Protein AF-A0A2S0VRM2-F1 (afdb_monomer)

Foldseek 3Di:
DPPPPVVVVVVVVVVVVVLVVLLVVLLVVLVVLLCVLPVPPPPPVPVNVVCSVVSLVSSVVSVCCSLVVVLVVLCPDPVSVVVNVVSVVVNVVLVVLVVVLVVLVPDPCPDDPPPVPVVNVVSSVVSVVSSVVVVVVVVVVVVLVVQQAVVQVVLVVCCVPDPLNVVLVVLLCPVPNLPDPAAQDLVLLVLLVPDPDDDDDPDDDPSRSSSSNLVSLVVVLVVLLVVLVCVVVVSHDLVVCLVPCLSVLLSSCRRNVSVQVVVCVVPVPGSPSSVVSNVVSVVVVVVVVVVVVVVVVVVVD

Mean predicted aligned error: 11.55 Å

Solvent-accessible surface area (backbone atoms only — not comparable to full-atom values): 16602 Å² total; per-residue (Å²): 144,74,76,78,62,61,58,58,53,50,51,52,52,50,53,52,52,51,54,51,50,52,34,53,52,30,49,51,50,24,51,50,47,49,48,60,70,71,64,68,84,81,86,55,67,68,70,48,67,78,40,49,68,58,52,52,51,49,26,52,49,34,44,48,52,41,52,49,56,57,40,64,58,37,53,78,42,101,68,11,66,65,53,36,53,53,51,50,54,50,51,52,52,54,49,51,51,49,52,52,52,53,56,60,72,70,55,76,80,85,81,66,83,68,78,54,56,62,55,52,52,51,51,50,53,52,52,53,52,53,51,52,56,49,54,52,51,54,47,52,51,53,50,51,53,52,50,19,47,52,50,38,50,50,52,52,49,50,53,71,69,31,64,66,52,50,49,31,51,52,40,22,37,71,77,45,33,89,87,50,94,53,54,56,49,64,68,59,50,52,49,46,74,70,53,85,73,78,88,61,98,68,83,74,49,74,67,54,51,48,40,48,15,51,52,22,44,51,53,53,50,53,52,46,26,53,50,29,44,35,35,74,72,63,56,31,39,56,67,64,46,43,77,73,43,36,71,57,54,44,52,54,46,66,29,39,43,46,57,52,50,58,52,24,74,78,35,76,70,53,58,45,46,30,53,59,44,40,54,56,52,48,55,50,51,54,50,52,52,54,52,51,52,53,56,53,52,69,75,75,110

Sequence (301 aa):
MEDHYTISDTINSIIKREANFFNYTSIAISLLIATFACGANGHSEGFYADNKLIFWIASYLFFFIGVFVPLNKAKFLPYGKRFFWGGFGVLGLALLFLVVAIWQSAIPQGGASKMNSEAIDLLGYTSAGALVILGWFVQHQLTRQHNKTNHSLNVLLQMRVSEEFQEQTRLANRYYPSRSHTTISKEDVETYHSSNTVLSNTDLTDTQKKIQSISAHSYLLNYYEFLAYGIKSGVLDEELLFQTIGAVVIGHYQRAEQIVSYARNKSKKTFSNLVELEERWKERRDFDCLQLDKKQKNKRG

Radius of gyration: 30.27 Å; Cα contacts (8 Å, |Δi|>4): 171; chains: 1; bounding box: 72×51×94 Å

Organism: NCBI:txid2172099

InterPro domains:
  IPR031876 Protein of unknown function DUF4760 [PF15956] (126-281)

Structure (mmCIF, N/CA/C/O backbone):
data_AF-A0A2S0VRM2-F1
#
_entry.id   AF-A0A2S0VRM2-F1
#
loop_
_atom_site.group_PDB
_atom_site.id
_atom_site.type_symbol
_atom_site.label_atom_id
_atom_site.label_alt_id
_atom_site.label_comp_id
_atom_site.label_asym_id
_atom_site.label_entity_id
_atom_site.label_seq_id
_atom_site.pdbx_PDB_ins_code
_atom_site.Cartn_x
_atom_site.Cartn_y
_atom_site.Cartn_z
_atom_site.occupancy
_atom_site.B_iso_or_equiv
_atom_site.auth_seq_id
_atom_site.auth_comp_id
_atom_site.auth_asym_id
_atom_site.auth_atom_id
_atom_site.pdbx_PDB_model_num
ATOM 1 N N . MET A 1 1 ? 13.399 -12.161 18.183 1.00 44.88 1 MET A N 1
ATOM 2 C CA . MET A 1 1 ? 13.163 -12.814 16.872 1.00 44.88 1 MET A CA 1
ATOM 3 C C . MET A 1 1 ? 13.024 -11.714 15.815 1.00 44.88 1 MET A C 1
ATOM 5 O O . MET A 1 1 ? 12.047 -11.695 15.084 1.00 44.88 1 MET A O 1
ATOM 9 N N . GLU A 1 2 ? 13.974 -10.766 15.783 1.00 40.31 2 GLU A N 1
ATOM 10 C CA . GLU A 1 2 ? 13.808 -9.459 15.111 1.00 40.31 2 GLU A CA 1
ATOM 11 C C . GLU A 1 2 ? 14.940 -9.083 14.132 1.00 40.31 2 GLU A C 1
ATOM 13 O O . GLU A 1 2 ? 14.767 -8.147 13.365 1.00 40.31 2 GLU A O 1
ATOM 18 N N . ASP A 1 3 ? 16.036 -9.845 14.029 1.00 45.03 3 ASP A N 1
ATOM 19 C CA . ASP A 1 3 ? 17.223 -9.363 13.289 1.00 45.03 3 ASP A CA 1
ATOM 20 C C . ASP A 1 3 ? 17.427 -9.941 11.877 1.00 45.03 3 ASP A C 1
ATOM 22 O O . ASP A 1 3 ? 18.354 -9.550 11.174 1.00 45.03 3 ASP A O 1
ATOM 26 N N . HIS A 1 4 ? 16.566 -10.849 11.403 1.00 43.34 4 HIS A N 1
ATOM 27 C CA . HIS A 1 4 ? 16.755 -11.461 10.075 1.00 43.34 4 HIS A CA 1
ATOM 28 C C . HIS A 1 4 ? 16.109 -10.698 8.907 1.00 43.34 4 HIS A C 1
ATOM 30 O O . HIS A 1 4 ? 16.416 -11.003 7.754 1.00 43.34 4 HIS A O 1
ATOM 36 N N . TYR A 1 5 ? 15.252 -9.704 9.169 1.00 50.28 5 TYR A N 1
ATOM 37 C CA . TYR A 1 5 ? 14.551 -8.963 8.108 1.00 50.28 5 TYR A CA 1
ATOM 38 C C . TYR A 1 5 ? 15.347 -7.754 7.581 1.00 50.28 5 TYR A C 1
ATOM 40 O O . TYR A 1 5 ? 15.301 -7.446 6.392 1.00 50.28 5 TYR A O 1
ATOM 48 N N . THR A 1 6 ? 16.175 -7.121 8.416 1.00 58.44 6 THR A N 1
ATOM 49 C CA . THR A 1 6 ? 16.917 -5.896 8.060 1.00 58.44 6 THR A CA 1
ATOM 50 C C . THR A 1 6 ? 18.021 -6.130 7.029 1.00 58.44 6 THR A C 1
ATOM 52 O O . THR A 1 6 ? 18.238 -5.290 6.155 1.00 58.44 6 THR A O 1
ATOM 55 N N . ILE A 1 7 ? 18.697 -7.280 7.063 1.00 47.94 7 ILE A N 1
ATOM 56 C CA . ILE A 1 7 ? 19.807 -7.576 6.143 1.00 47.94 7 ILE A CA 1
ATOM 57 C C . ILE A 1 7 ? 19.295 -7.823 4.717 1.00 47.94 7 ILE A C 1
ATOM 59 O O . ILE A 1 7 ? 19.875 -7.305 3.766 1.00 47.94 7 ILE A O 1
ATOM 63 N N . SER A 1 8 ? 18.181 -8.544 4.554 1.00 47.50 8 SER A N 1
ATOM 64 C CA . SER A 1 8 ? 17.604 -8.819 3.228 1.00 47.50 8 SER A CA 1
ATOM 65 C C . SER A 1 8 ? 17.118 -7.540 2.540 1.00 47.50 8 SER A C 1
ATOM 67 O O . SER A 1 8 ? 17.343 -7.357 1.344 1.00 47.50 8 SER A O 1
ATOM 69 N N . ASP A 1 9 ? 16.504 -6.623 3.287 1.00 52.41 9 ASP A N 1
ATOM 70 C CA . ASP A 1 9 ? 16.002 -5.359 2.738 1.00 52.41 9 ASP A CA 1
ATOM 71 C C . ASP A 1 9 ? 17.131 -4.364 2.447 1.00 52.41 9 ASP A C 1
ATOM 73 O O . ASP A 1 9 ? 17.110 -3.667 1.427 1.00 52.41 9 ASP A O 1
ATOM 77 N N . THR A 1 10 ? 18.183 -4.369 3.270 1.00 54.22 10 THR A N 1
ATOM 78 C CA . THR A 1 10 ? 19.397 -3.584 3.012 1.00 54.22 10 THR A CA 1
ATOM 79 C C . THR A 1 10 ? 20.107 -4.094 1.757 1.00 54.22 10 THR A C 1
ATOM 81 O O . THR A 1 10 ? 20.413 -3.304 0.867 1.00 54.22 10 THR A O 1
ATOM 84 N N . ILE A 1 11 ? 20.262 -5.413 1.603 1.00 45.34 11 ILE A N 1
ATOM 85 C CA . ILE A 1 11 ? 20.842 -6.028 0.401 1.00 45.34 11 ILE A CA 1
ATOM 86 C C . ILE A 1 11 ? 19.977 -5.734 -0.833 1.00 45.34 11 ILE A C 1
ATOM 88 O O . ILE A 1 11 ? 20.504 -5.325 -1.863 1.00 45.34 11 ILE A O 1
ATOM 92 N N . ASN A 1 12 ? 18.649 -5.834 -0.737 1.00 47.84 12 ASN A N 1
ATOM 93 C CA . ASN A 1 12 ? 17.754 -5.524 -1.856 1.00 47.84 12 ASN A CA 1
ATOM 94 C C . ASN A 1 12 ? 17.776 -4.039 -2.254 1.00 47.84 12 ASN A C 1
ATOM 96 O O . ASN A 1 12 ? 17.663 -3.722 -3.442 1.00 47.84 12 ASN A O 1
ATOM 100 N N . SER A 1 13 ? 17.938 -3.121 -1.297 1.00 58.28 13 SER A N 1
ATOM 101 C CA . SER A 1 13 ? 18.072 -1.686 -1.583 1.00 58.28 13 SER A CA 1
ATOM 102 C C . SER A 1 13 ? 19.427 -1.339 -2.213 1.00 58.28 13 SER A C 1
ATOM 104 O O . SER A 1 13 ? 19.464 -0.561 -3.170 1.00 58.28 13 SER A O 1
ATOM 106 N N . ILE A 1 14 ? 20.515 -1.981 -1.770 1.00 49.09 14 ILE A N 1
ATOM 107 C CA . ILE A 1 14 ? 21.852 -1.866 -2.372 1.00 49.09 14 ILE A CA 1
ATOM 108 C C . ILE A 1 14 ? 21.832 -2.425 -3.798 1.00 49.09 14 ILE A C 1
ATOM 110 O O . ILE A 1 14 ? 22.209 -1.722 -4.732 1.00 49.09 14 ILE A O 1
ATOM 114 N N . ILE A 1 15 ? 21.264 -3.616 -4.005 1.00 49.28 15 ILE A N 1
ATOM 115 C CA . ILE A 1 15 ? 21.123 -4.235 -5.332 1.00 49.28 15 ILE A CA 1
ATOM 116 C C . ILE A 1 15 ? 20.268 -3.366 -6.270 1.00 49.28 15 ILE A C 1
ATOM 118 O O . ILE A 1 15 ? 20.582 -3.244 -7.456 1.00 49.28 15 ILE A O 1
ATOM 122 N N . LYS A 1 16 ? 19.199 -2.722 -5.773 1.00 56.81 16 LYS A N 1
ATOM 123 C CA . LYS A 1 16 ? 18.404 -1.762 -6.567 1.00 56.81 16 LYS A CA 1
ATOM 124 C C . LYS A 1 16 ? 19.207 -0.514 -6.939 1.00 56.81 16 LYS A C 1
ATOM 126 O O . LYS A 1 16 ? 19.085 -0.036 -8.066 1.00 56.81 16 LYS A O 1
ATOM 131 N N . ARG A 1 17 ? 20.020 0.013 -6.019 1.00 54.91 17 ARG A N 1
ATOM 132 C CA . ARG A 1 17 ? 20.855 1.201 -6.249 1.00 54.91 17 ARG A CA 1
ATOM 133 C C . ARG A 1 17 ? 21.972 0.915 -7.254 1.00 54.91 17 ARG A C 1
ATOM 135 O O . ARG A 1 17 ? 22.164 1.703 -8.179 1.00 54.91 17 ARG A O 1
ATOM 142 N N . GLU A 1 18 ? 22.637 -0.228 -7.126 1.00 52.06 18 GLU A N 1
ATOM 143 C CA . GLU A 1 18 ? 23.698 -0.659 -8.040 1.00 52.06 18 GLU A CA 1
ATOM 144 C C . GLU A 1 18 ? 23.164 -0.993 -9.433 1.00 52.06 18 GLU A C 1
ATOM 146 O O . GLU A 1 18 ? 23.767 -0.596 -10.425 1.00 52.06 18 GLU A O 1
ATOM 151 N N . ALA A 1 19 ? 21.989 -1.623 -9.537 1.00 54.03 19 ALA A N 1
ATOM 152 C CA . ALA A 1 19 ? 21.368 -1.902 -10.832 1.00 54.03 19 ALA A CA 1
ATOM 153 C C . ALA A 1 19 ? 21.014 -0.620 -11.606 1.00 54.03 19 ALA A C 1
ATOM 155 O O . ALA A 1 19 ? 21.156 -0.578 -12.827 1.00 54.03 19 ALA A O 1
ATOM 156 N N . ASN A 1 20 ? 20.581 0.430 -10.905 1.00 58.81 20 ASN A N 1
ATOM 157 C CA . ASN A 1 20 ? 20.325 1.724 -11.530 1.00 58.81 20 ASN A CA 1
ATOM 158 C C . ASN A 1 20 ? 21.636 2.382 -11.977 1.00 58.81 20 ASN A C 1
ATOM 160 O O . ASN A 1 20 ? 21.722 2.829 -13.116 1.00 58.81 20 ASN A O 1
ATOM 164 N N . PHE A 1 21 ? 22.668 2.378 -11.128 1.00 63.47 21 PHE A N 1
ATOM 165 C CA . PHE A 1 21 ? 23.989 2.911 -11.471 1.00 63.47 21 PHE A CA 1
ATOM 166 C C . PHE A 1 21 ? 24.582 2.230 -12.713 1.00 63.47 21 PHE A C 1
ATOM 168 O O . PHE A 1 21 ? 25.015 2.921 -13.630 1.00 63.47 21 PHE A O 1
ATOM 175 N N . PHE A 1 22 ? 24.509 0.898 -12.788 1.00 58.34 22 PHE A N 1
ATOM 176 C CA . PHE A 1 22 ? 25.023 0.119 -13.918 1.00 58.34 22 PHE A CA 1
ATOM 177 C C . PHE A 1 22 ? 24.302 0.423 -15.240 1.00 58.34 22 PHE A C 1
ATOM 179 O O . PHE A 1 22 ? 24.928 0.443 -16.297 1.00 58.34 22 PHE A O 1
ATOM 186 N N . ASN A 1 23 ? 22.994 0.701 -15.194 1.00 61.22 23 ASN A N 1
ATOM 187 C CA . ASN A 1 23 ? 22.231 1.080 -16.385 1.00 61.22 23 ASN A CA 1
ATOM 188 C C . ASN A 1 23 ? 22.617 2.482 -16.886 1.00 61.22 23 ASN A C 1
ATOM 190 O O . ASN A 1 23 ? 22.778 2.676 -18.089 1.00 61.22 23 ASN A O 1
ATOM 194 N N . TYR A 1 24 ? 22.814 3.455 -15.989 1.00 63.09 24 TYR A N 1
ATOM 195 C CA . TYR A 1 24 ? 23.234 4.803 -16.391 1.00 63.09 24 TYR A CA 1
ATOM 196 C C . TYR A 1 24 ? 24.668 4.833 -16.924 1.00 63.09 24 TYR A C 1
ATOM 198 O O . TYR A 1 24 ? 24.928 5.516 -17.914 1.00 63.09 24 TYR A O 1
ATOM 206 N N . THR A 1 25 ? 25.592 4.088 -16.309 1.00 67.25 25 THR A N 1
ATOM 207 C CA . THR A 1 25 ? 26.982 4.019 -16.779 1.00 67.25 25 THR A CA 1
ATOM 208 C C . THR A 1 25 ? 27.080 3.302 -18.120 1.00 67.25 25 THR A C 1
ATOM 210 O O . THR A 1 25 ? 27.774 3.788 -19.004 1.00 67.25 25 THR A O 1
ATOM 213 N N . SER A 1 26 ? 26.324 2.220 -18.324 1.00 62.12 26 SER A N 1
ATOM 214 C CA . SER A 1 26 ? 26.222 1.523 -19.614 1.00 62.12 26 SER A CA 1
ATOM 215 C C . SER A 1 26 ? 25.760 2.451 -20.746 1.00 62.12 26 SER A C 1
ATOM 217 O O . SER A 1 26 ? 26.413 2.507 -21.788 1.00 62.12 26 SER A O 1
ATOM 219 N N . ILE A 1 27 ? 24.689 3.226 -20.529 1.00 62.44 27 ILE A N 1
ATOM 220 C CA . ILE A 1 27 ? 24.141 4.145 -21.541 1.00 62.44 27 ILE A CA 1
ATOM 221 C C . ILE A 1 27 ? 25.093 5.323 -21.797 1.00 62.44 27 ILE A C 1
ATOM 223 O O . ILE A 1 27 ? 25.312 5.715 -22.947 1.00 62.44 27 ILE A O 1
ATOM 227 N N . ALA A 1 28 ? 25.700 5.875 -20.743 1.00 64.81 28 ALA A N 1
ATOM 228 C CA . ALA A 1 28 ? 26.677 6.953 -20.870 1.00 64.81 28 ALA A CA 1
ATOM 229 C C . ALA A 1 28 ? 27.929 6.497 -21.636 1.00 64.81 28 ALA A C 1
ATOM 231 O O . ALA A 1 28 ? 28.403 7.214 -22.514 1.00 64.81 28 ALA A O 1
ATOM 232 N N . ILE A 1 29 ? 28.422 5.284 -21.366 1.00 69.00 29 ILE A N 1
ATOM 233 C CA . ILE A 1 29 ? 29.560 4.689 -22.076 1.00 69.00 29 ILE A CA 1
ATOM 234 C C . ILE A 1 29 ? 29.205 4.437 -23.547 1.00 69.00 29 ILE A C 1
ATOM 236 O O . ILE A 1 29 ? 30.007 4.773 -24.415 1.00 69.00 29 ILE A O 1
ATOM 240 N N . SER A 1 30 ? 28.002 3.937 -23.866 1.00 62.75 30 SER A N 1
ATOM 241 C CA . SER A 1 30 ? 27.593 3.746 -25.268 1.00 62.75 30 SER A CA 1
ATOM 242 C C . SER A 1 30 ? 27.482 5.065 -26.039 1.00 62.75 30 SER A C 1
ATOM 244 O O . SER A 1 30 ? 27.915 5.141 -27.188 1.00 62.75 30 SER A O 1
ATOM 246 N N . LEU A 1 31 ? 26.959 6.122 -25.403 1.00 60.56 31 LEU A N 1
ATOM 247 C CA . LEU A 1 31 ? 26.866 7.455 -26.007 1.00 60.56 31 LEU A CA 1
ATOM 248 C C . LEU A 1 31 ? 28.247 8.078 -26.212 1.00 60.56 31 LEU A C 1
ATOM 250 O O . LEU A 1 31 ? 28.499 8.685 -27.252 1.00 60.56 31 LEU A O 1
ATOM 254 N N . LEU A 1 32 ? 29.152 7.896 -25.251 1.00 67.31 32 LEU A N 1
ATOM 255 C CA . LEU A 1 32 ? 30.523 8.384 -25.335 1.00 67.31 32 LEU A CA 1
ATOM 256 C C . LEU A 1 32 ? 31.269 7.677 -26.475 1.00 67.31 32 LEU A C 1
ATOM 258 O O . LEU A 1 32 ? 31.816 8.350 -27.343 1.00 67.31 32 LEU A O 1
ATOM 262 N N . ILE A 1 33 ? 31.179 6.346 -26.562 1.00 66.75 33 ILE A N 1
ATOM 263 C CA . ILE A 1 33 ? 31.749 5.559 -27.667 1.00 66.75 33 ILE A CA 1
ATOM 264 C C . ILE A 1 33 ? 31.168 5.991 -29.024 1.00 66.75 33 ILE A C 1
ATOM 266 O O . ILE A 1 33 ? 31.921 6.183 -29.976 1.00 66.75 33 ILE A O 1
ATOM 270 N N . ALA A 1 34 ? 29.850 6.196 -29.118 1.00 59.09 34 ALA A N 1
ATOM 271 C CA . ALA A 1 34 ? 29.204 6.652 -30.351 1.00 59.09 34 ALA A CA 1
ATOM 272 C C . ALA A 1 34 ? 29.642 8.073 -30.755 1.00 59.09 34 ALA A C 1
ATOM 274 O O . ALA A 1 34 ? 29.871 8.342 -31.931 1.00 59.09 34 ALA A O 1
ATOM 275 N N . THR A 1 35 ? 29.827 8.972 -29.785 1.00 63.38 35 THR A N 1
ATOM 276 C CA . THR A 1 35 ? 30.303 10.342 -30.033 1.00 63.38 35 THR A CA 1
ATOM 277 C C . THR A 1 35 ? 31.747 10.339 -30.537 1.00 63.38 35 THR A C 1
ATOM 279 O O . THR A 1 35 ? 32.057 11.032 -31.505 1.00 63.38 35 THR A O 1
ATOM 282 N N . PHE A 1 36 ? 32.616 9.509 -29.949 1.00 61.16 36 PHE A N 1
ATOM 283 C CA . PHE A 1 36 ? 33.980 9.310 -30.449 1.00 61.16 36 PHE A CA 1
ATOM 284 C C . PHE A 1 36 ? 33.997 8.689 -31.854 1.00 61.16 36 PHE A C 1
ATOM 286 O O . PHE A 1 36 ? 34.838 9.061 -32.668 1.00 61.16 36 PHE A O 1
ATOM 293 N N . ALA A 1 37 ? 33.042 7.809 -32.175 1.00 57.78 37 ALA A N 1
ATOM 294 C CA . ALA A 1 37 ? 32.914 7.223 -33.508 1.00 57.78 37 ALA A CA 1
ATOM 295 C C . ALA A 1 37 ? 32.436 8.226 -34.580 1.00 57.78 37 ALA A C 1
ATOM 297 O O . ALA A 1 37 ? 32.831 8.095 -35.737 1.00 57.78 37 ALA A O 1
ATOM 298 N N . CYS A 1 38 ? 31.619 9.223 -34.216 1.00 52.91 38 CYS A N 1
ATOM 299 C CA . CYS A 1 38 ? 31.112 10.244 -35.146 1.00 52.91 38 CYS A CA 1
ATOM 300 C C . CYS A 1 38 ? 31.991 11.509 -35.243 1.00 52.91 38 CYS A C 1
ATOM 302 O O . CYS A 1 38 ? 31.897 12.234 -36.228 1.00 52.91 38 CYS A O 1
ATOM 304 N N . GLY A 1 39 ? 32.820 11.812 -34.235 1.00 49.72 39 GLY A N 1
ATOM 305 C CA . GLY A 1 39 ? 33.569 13.077 -34.141 1.00 49.72 39 GLY A CA 1
ATOM 306 C C . GLY A 1 39 ? 34.953 13.107 -34.808 1.00 49.72 39 GLY A C 1
ATOM 307 O O . GLY A 1 39 ? 35.580 14.165 -34.860 1.00 49.72 39 GLY A O 1
ATOM 308 N N . ALA A 1 40 ? 35.463 11.984 -35.313 1.00 51.72 40 ALA A N 1
ATOM 309 C CA . ALA A 1 40 ? 36.840 11.866 -35.801 1.00 51.72 40 ALA A CA 1
ATOM 310 C C . ALA A 1 40 ? 37.011 12.290 -37.277 1.00 51.72 40 ALA A C 1
ATOM 312 O O . ALA A 1 40 ? 37.517 11.522 -38.085 1.00 51.72 40 ALA A O 1
ATOM 313 N N . ASN A 1 41 ? 36.632 13.521 -37.634 1.00 49.97 41 ASN A N 1
ATOM 314 C CA . ASN A 1 41 ? 36.794 14.047 -39.003 1.00 49.97 41 ASN A CA 1
ATOM 315 C C . ASN A 1 41 ? 38.080 14.882 -39.209 1.00 49.97 41 ASN A C 1
ATOM 317 O O . ASN A 1 41 ? 38.191 15.583 -40.209 1.00 49.97 41 ASN A O 1
ATOM 321 N N . GLY A 1 42 ? 39.032 14.869 -38.262 1.00 50.88 42 GLY A N 1
ATOM 322 C CA . GLY A 1 42 ? 40.119 15.866 -38.226 1.00 50.88 42 GLY A CA 1
ATOM 323 C C . GLY A 1 42 ? 41.563 15.370 -38.361 1.00 50.88 42 GLY A C 1
ATOM 324 O O . GLY A 1 42 ? 42.304 15.928 -39.158 1.00 50.88 42 GLY A O 1
ATOM 325 N N . HIS A 1 43 ? 42.018 14.388 -37.569 1.00 49.28 43 HIS A N 1
ATOM 326 C CA . HIS A 1 43 ? 43.470 14.118 -37.457 1.00 49.28 43 HIS A CA 1
ATOM 327 C C . HIS A 1 43 ? 43.890 12.671 -37.119 1.00 49.28 43 HIS A C 1
ATOM 329 O O . HIS A 1 43 ? 45.073 12.417 -36.911 1.00 49.28 43 HIS A O 1
ATOM 335 N N . SER A 1 44 ? 42.972 11.698 -37.085 1.00 53.34 44 SER A N 1
ATOM 336 C CA . SER A 1 44 ? 43.278 10.304 -36.700 1.00 53.34 44 SER A CA 1
ATOM 337 C C . SER A 1 44 ? 42.710 9.266 -37.676 1.00 53.34 44 SER A C 1
ATOM 339 O O . SER A 1 44 ? 42.139 8.260 -37.249 1.00 53.34 44 SER A O 1
ATOM 341 N N . GLU A 1 45 ? 42.824 9.520 -38.981 1.00 54.94 45 GLU A N 1
ATOM 342 C CA . GLU A 1 45 ? 42.144 8.735 -40.024 1.00 54.94 45 GLU A CA 1
ATOM 343 C C . GLU A 1 45 ? 42.530 7.245 -40.036 1.00 54.94 45 GLU A C 1
ATOM 345 O O . GLU A 1 45 ? 41.662 6.403 -40.243 1.00 54.94 45 GLU A O 1
ATOM 350 N N . GLY A 1 46 ? 43.785 6.891 -39.732 1.00 60.47 46 GLY A N 1
ATOM 351 C CA . GLY A 1 46 ? 44.240 5.493 -39.794 1.00 60.47 46 GLY A CA 1
ATOM 352 C C . GLY A 1 46 ? 43.657 4.596 -38.695 1.00 60.47 46 GLY A C 1
ATOM 353 O O . GLY A 1 46 ? 43.052 3.568 -38.972 1.00 60.47 46 GLY A O 1
ATOM 354 N N . PHE A 1 47 ? 43.777 5.006 -37.428 1.00 62.06 47 PHE A N 1
ATOM 355 C CA . PHE A 1 47 ? 43.366 4.159 -36.299 1.00 62.06 47 PHE A CA 1
ATOM 356 C C . PHE A 1 47 ? 41.846 3.945 -36.231 1.00 62.06 47 PHE A C 1
ATOM 358 O O . PHE A 1 47 ? 41.381 2.876 -35.832 1.00 62.06 47 PHE A O 1
ATOM 365 N N . TYR A 1 48 ? 41.061 4.956 -36.612 1.00 61.53 48 TYR A N 1
ATOM 366 C CA . TYR A 1 48 ? 39.602 4.873 -36.569 1.00 61.53 48 TYR A CA 1
ATOM 367 C C . TYR A 1 48 ? 39.011 4.142 -37.772 1.00 61.53 48 TYR A C 1
ATOM 369 O O . TYR A 1 48 ? 38.028 3.425 -37.590 1.00 61.53 48 TYR A O 1
ATOM 377 N N . ALA A 1 49 ? 39.596 4.274 -38.968 1.00 62.41 49 ALA A N 1
ATOM 378 C CA . ALA A 1 49 ? 39.145 3.519 -40.135 1.00 62.41 49 ALA A CA 1
ATOM 379 C C . ALA A 1 49 ? 39.241 2.005 -39.887 1.00 62.41 49 ALA A C 1
ATOM 381 O O . ALA A 1 49 ? 38.276 1.285 -40.147 1.00 62.41 49 ALA A O 1
ATOM 382 N N . ASP A 1 50 ? 40.340 1.557 -39.273 1.00 69.38 50 ASP A N 1
ATOM 383 C CA . ASP A 1 50 ? 40.587 0.138 -39.002 1.00 69.38 50 ASP A CA 1
ATOM 384 C C . ASP A 1 50 ? 39.706 -0.426 -37.871 1.00 69.38 50 ASP A C 1
ATOM 386 O O . ASP A 1 50 ? 39.356 -1.606 -37.878 1.00 69.38 50 ASP A O 1
ATOM 390 N N . ASN A 1 51 ? 39.291 0.410 -36.910 1.00 69.81 51 ASN A N 1
ATOM 391 C CA . ASN A 1 51 ? 38.561 -0.033 -35.713 1.00 69.81 51 ASN A CA 1
ATOM 392 C C . ASN A 1 51 ? 37.081 0.387 -35.665 1.00 69.81 51 ASN A C 1
ATOM 394 O O . ASN A 1 51 ? 36.392 0.090 -34.684 1.00 69.81 51 ASN A O 1
ATOM 398 N N . LYS A 1 52 ? 36.549 1.042 -36.709 1.00 69.38 52 LYS A N 1
ATOM 399 C CA . LYS A 1 52 ? 35.163 1.556 -36.752 1.00 69.38 52 LYS A CA 1
ATOM 400 C C . LYS A 1 52 ? 34.130 0.483 -36.394 1.00 69.38 52 LYS A C 1
ATOM 402 O O . LYS A 1 52 ? 33.219 0.731 -35.607 1.00 69.38 52 LYS A O 1
ATOM 407 N N . LEU A 1 53 ? 34.301 -0.726 -36.925 1.00 66.19 53 LEU A N 1
ATOM 408 C CA . LEU A 1 53 ? 33.401 -1.856 -36.690 1.00 66.19 53 LEU A CA 1
ATOM 409 C C . LEU A 1 53 ? 33.398 -2.308 -35.219 1.00 66.19 53 LEU A C 1
ATOM 411 O O . LEU A 1 53 ? 32.337 -2.592 -34.667 1.00 66.19 53 LEU A O 1
ATOM 415 N N . ILE A 1 54 ? 34.559 -2.305 -34.558 1.00 72.62 54 ILE A N 1
ATOM 416 C CA . ILE A 1 54 ? 34.690 -2.695 -33.146 1.00 72.62 54 ILE A CA 1
ATOM 417 C C . ILE A 1 54 ? 33.956 -1.698 -32.245 1.00 72.62 54 ILE A C 1
ATOM 419 O O . ILE A 1 54 ? 33.224 -2.114 -31.347 1.00 72.62 54 ILE A O 1
ATOM 423 N N . PHE A 1 55 ? 34.083 -0.393 -32.505 1.00 67.50 55 PHE A N 1
ATOM 424 C CA . PHE A 1 55 ? 33.378 0.634 -31.731 1.00 67.50 55 PHE A CA 1
ATOM 425 C C . PHE A 1 55 ? 31.855 0.548 -31.885 1.00 67.50 55 PHE A C 1
ATOM 427 O O . PHE A 1 55 ? 31.130 0.675 -30.895 1.00 67.50 55 PHE A O 1
ATOM 434 N N . TRP A 1 56 ? 31.364 0.264 -33.094 1.00 71.19 56 TRP A N 1
ATOM 435 C CA . TRP A 1 56 ? 29.938 0.037 -33.331 1.00 71.19 56 TRP A CA 1
ATOM 436 C C . TRP A 1 56 ? 29.424 -1.208 -32.601 1.00 71.19 56 TRP A C 1
ATOM 438 O O . TRP A 1 56 ? 28.422 -1.127 -31.890 1.00 71.19 56 TRP A O 1
ATOM 448 N N . ILE A 1 57 ? 30.132 -2.338 -32.704 1.00 72.31 57 ILE A N 1
ATOM 449 C CA . ILE A 1 57 ? 29.767 -3.575 -31.997 1.00 72.31 57 ILE A CA 1
ATOM 450 C C . ILE A 1 57 ? 29.764 -3.354 -30.482 1.00 72.31 57 ILE A C 1
ATOM 452 O O . ILE A 1 57 ? 28.809 -3.746 -29.812 1.00 72.31 57 ILE A O 1
ATOM 456 N N . ALA A 1 58 ? 30.790 -2.695 -29.939 1.00 71.50 58 ALA A N 1
ATOM 457 C CA . ALA A 1 58 ? 30.871 -2.396 -28.515 1.00 71.50 58 ALA A CA 1
ATOM 458 C C . ALA A 1 58 ? 29.697 -1.518 -28.054 1.00 71.50 58 ALA A C 1
ATOM 460 O O . ALA A 1 58 ? 29.050 -1.845 -27.060 1.00 71.50 58 ALA A O 1
ATOM 461 N N . SER A 1 59 ? 29.370 -0.452 -28.794 1.00 69.88 59 SER A N 1
ATOM 462 C CA . SER A 1 59 ? 28.249 0.439 -28.462 1.00 69.88 59 SER A CA 1
ATOM 463 C C . SER A 1 59 ? 26.909 -0.306 -28.441 1.00 69.88 59 SER A C 1
ATOM 465 O O . SER A 1 59 ? 26.156 -0.210 -27.468 1.00 69.88 59 SER A O 1
ATOM 467 N N . TYR A 1 60 ? 26.648 -1.145 -29.447 1.00 71.00 60 TYR A N 1
ATOM 468 C CA . TYR A 1 60 ? 25.433 -1.957 -29.495 1.00 71.00 60 TYR A CA 1
ATOM 469 C C . TYR A 1 60 ? 25.384 -3.055 -28.425 1.00 71.00 60 TYR A C 1
ATOM 471 O O . TYR A 1 60 ? 24.306 -3.359 -27.914 1.00 71.00 60 TYR A O 1
ATOM 479 N N . LEU A 1 61 ? 26.524 -3.638 -28.049 1.00 73.44 61 LEU A N 1
ATOM 480 C CA . LEU A 1 61 ? 26.591 -4.643 -26.989 1.00 73.44 61 LEU A CA 1
ATOM 481 C C . LEU A 1 61 ? 26.314 -4.021 -25.614 1.00 73.44 61 LEU A C 1
ATOM 483 O O . LEU A 1 61 ? 25.513 -4.558 -24.847 1.00 73.44 61 LEU A O 1
ATOM 487 N N . PHE A 1 62 ? 26.898 -2.855 -25.324 1.00 69.00 62 PHE A N 1
ATOM 488 C CA . PHE A 1 62 ? 26.576 -2.100 -24.112 1.00 69.00 62 PHE A CA 1
ATOM 489 C C . PHE A 1 62 ? 25.114 -1.657 -24.088 1.00 69.00 62 PHE A C 1
ATOM 491 O O . PHE A 1 62 ? 24.485 -1.740 -23.034 1.00 69.00 62 PHE A O 1
ATOM 498 N N . PHE A 1 63 ? 24.550 -1.271 -25.234 1.00 69.94 63 PHE A N 1
ATOM 499 C CA . PHE A 1 63 ? 23.125 -0.977 -25.363 1.00 69.94 63 PHE A CA 1
ATOM 500 C C . PHE A 1 63 ? 22.251 -2.201 -25.067 1.00 69.94 63 PHE A C 1
ATOM 502 O O . PHE A 1 63 ? 21.301 -2.113 -24.286 1.00 69.94 63 PHE A O 1
ATOM 509 N N . PHE A 1 64 ? 22.589 -3.357 -25.646 1.00 71.62 64 PHE A N 1
ATOM 510 C CA . PHE A 1 64 ? 21.857 -4.594 -25.408 1.00 71.62 64 PHE A CA 1
ATOM 511 C C . PHE A 1 64 ? 21.857 -4.937 -23.919 1.00 71.62 64 PHE A C 1
ATOM 513 O O . PHE A 1 64 ? 20.799 -5.205 -23.360 1.00 71.62 64 PHE A O 1
ATOM 520 N N . ILE A 1 65 ? 23.004 -4.840 -23.243 1.00 72.25 65 ILE A N 1
ATOM 521 C CA . ILE A 1 65 ? 23.092 -5.058 -21.794 1.00 72.25 65 ILE A CA 1
ATOM 522 C C . ILE A 1 65 ? 22.230 -4.034 -21.033 1.00 72.25 65 ILE A C 1
ATOM 524 O O . ILE A 1 65 ? 21.418 -4.429 -20.193 1.00 72.25 65 ILE A O 1
ATOM 528 N N . GLY A 1 66 ? 22.346 -2.744 -21.363 1.00 68.00 66 GLY A N 1
ATOM 529 C CA . GLY A 1 66 ? 21.634 -1.652 -20.694 1.00 68.00 66 GLY A CA 1
ATOM 530 C C . GLY A 1 66 ? 20.112 -1.688 -20.856 1.00 68.00 66 GLY A C 1
ATOM 531 O O . GLY A 1 66 ? 19.398 -1.217 -19.975 1.00 68.00 66 GLY A O 1
ATOM 532 N N . VAL A 1 67 ? 19.592 -2.280 -21.936 1.00 70.19 67 VAL A N 1
ATOM 533 C CA . VAL A 1 67 ? 18.145 -2.408 -22.187 1.00 70.19 67 VAL A CA 1
ATOM 534 C C . VAL A 1 67 ? 17.604 -3.780 -21.781 1.00 70.19 67 VAL A C 1
ATOM 536 O O . VAL A 1 67 ? 16.533 -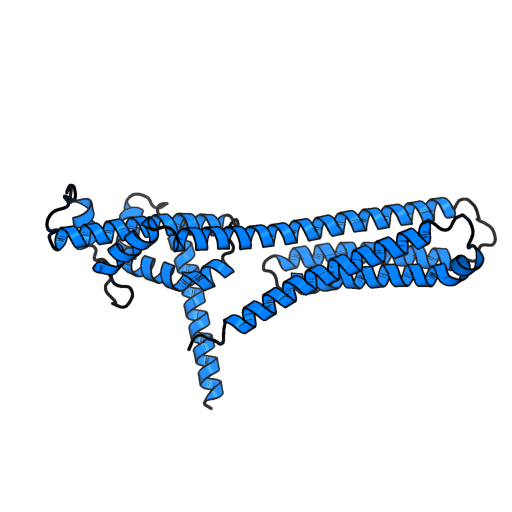3.873 -21.174 1.00 70.19 67 VAL A O 1
ATOM 539 N N . PHE A 1 68 ? 18.341 -4.858 -22.049 1.00 70.44 68 PHE A N 1
ATOM 540 C CA . PHE A 1 68 ? 17.891 -6.225 -21.787 1.00 70.44 68 PHE A CA 1
ATOM 541 C C . PHE A 1 68 ? 17.831 -6.546 -20.289 1.00 70.44 68 PHE A C 1
ATOM 543 O O . PHE A 1 68 ? 16.870 -7.165 -19.828 1.00 70.44 68 PHE A O 1
ATOM 550 N N . VAL A 1 69 ? 18.813 -6.090 -19.502 1.00 69.75 69 VAL A N 1
ATOM 551 C CA . VAL A 1 69 ? 18.844 -6.309 -18.045 1.00 69.75 69 VAL A CA 1
ATOM 552 C C . VAL A 1 69 ? 17.613 -5.711 -17.342 1.00 69.75 69 VAL A C 1
ATOM 554 O O . VAL A 1 69 ? 16.946 -6.448 -16.602 1.00 69.75 69 VAL A O 1
ATOM 557 N N . PRO A 1 70 ? 17.239 -4.431 -17.555 1.00 66.94 70 PRO A N 1
ATOM 558 C CA . PRO A 1 70 ? 16.025 -3.882 -16.955 1.00 66.94 70 PRO A CA 1
ATOM 559 C C . PRO A 1 70 ? 14.742 -4.509 -17.513 1.00 66.94 70 PRO A C 1
ATOM 561 O O . PRO A 1 70 ? 13.810 -4.726 -16.740 1.00 66.94 70 PRO A O 1
ATOM 564 N N . LEU A 1 71 ? 14.687 -4.880 -18.799 1.00 67.25 71 LEU A N 1
ATOM 565 C CA . LEU A 1 71 ? 13.521 -5.564 -19.382 1.00 67.25 71 LEU A CA 1
ATOM 566 C C . LEU A 1 71 ? 13.266 -6.942 -18.772 1.00 67.25 71 LEU A C 1
ATOM 568 O O . LEU A 1 71 ? 12.123 -7.277 -18.453 1.00 67.25 71 LEU A O 1
ATOM 572 N N . ASN A 1 72 ? 14.320 -7.731 -18.568 1.00 69.62 72 ASN A N 1
ATOM 573 C CA . ASN A 1 72 ? 14.194 -9.054 -17.968 1.00 69.62 72 ASN A CA 1
ATOM 574 C C . ASN A 1 72 ? 13.730 -8.958 -16.503 1.00 69.62 72 ASN A C 1
ATOM 576 O O . ASN A 1 72 ? 12.905 -9.752 -16.054 1.00 69.62 72 ASN A O 1
ATOM 580 N N . LYS A 1 73 ? 14.176 -7.924 -15.775 1.00 66.31 73 LYS A N 1
ATOM 581 C CA . LYS A 1 73 ? 13.685 -7.625 -14.419 1.00 66.31 73 LYS A CA 1
ATOM 582 C C . LYS A 1 73 ? 12.241 -7.113 -14.417 1.00 66.31 73 LYS A C 1
ATOM 584 O O . LYS A 1 73 ? 11.465 -7.481 -13.537 1.00 66.31 73 LYS A O 1
ATOM 589 N N . ALA A 1 74 ? 11.847 -6.323 -15.418 1.00 63.84 74 ALA A N 1
ATOM 590 C CA . ALA A 1 74 ? 10.493 -5.785 -15.534 1.00 63.84 74 ALA A CA 1
ATOM 591 C C . ALA A 1 74 ? 9.423 -6.875 -15.719 1.00 63.84 74 ALA A C 1
ATOM 593 O O . ALA A 1 74 ? 8.274 -6.650 -15.347 1.00 63.84 74 ALA A O 1
ATOM 594 N N . LYS A 1 75 ? 9.785 -8.070 -16.215 1.00 62.97 75 LYS A N 1
ATOM 595 C CA . LYS A 1 75 ? 8.875 -9.221 -16.383 1.00 62.97 75 LYS A CA 1
ATOM 596 C C . LYS A 1 75 ? 8.165 -9.638 -15.087 1.00 62.97 75 LYS A C 1
ATOM 598 O O . LYS A 1 75 ? 7.054 -10.159 -15.153 1.00 62.97 75 LYS A O 1
ATOM 603 N N . PHE A 1 76 ? 8.786 -9.398 -13.934 1.00 59.78 76 PHE A N 1
ATOM 604 C CA . PHE A 1 76 ? 8.262 -9.795 -12.624 1.00 59.78 76 PHE A CA 1
ATOM 605 C C . PHE A 1 76 ? 7.364 -8.741 -11.967 1.00 59.78 76 PHE A C 1
ATOM 607 O O . PHE A 1 76 ? 6.821 -8.985 -10.894 1.00 59.78 76 PHE A O 1
ATOM 614 N N . LEU A 1 77 ? 7.181 -7.576 -12.596 1.00 60.66 77 LEU A N 1
ATOM 615 C CA . LEU A 1 77 ? 6.278 -6.548 -12.087 1.00 60.66 77 LEU A CA 1
ATOM 616 C C . LEU A 1 77 ? 4.825 -6.841 -12.512 1.00 60.66 77 LEU A C 1
ATOM 618 O O . LEU A 1 77 ? 4.603 -7.371 -13.603 1.00 60.66 77 LEU A O 1
ATOM 622 N N . PRO A 1 78 ? 3.813 -6.446 -11.717 1.00 52.03 78 PRO A N 1
ATOM 623 C CA . PRO A 1 78 ? 2.393 -6.721 -11.993 1.00 52.03 78 PRO A CA 1
ATOM 624 C C . PRO A 1 78 ? 1.868 -6.109 -13.308 1.00 52.03 78 PRO A C 1
ATOM 626 O O . PRO A 1 78 ? 0.883 -6.582 -13.867 1.00 52.03 78 PRO A O 1
ATOM 629 N N . TYR A 1 79 ? 2.576 -5.126 -13.875 1.00 59.84 79 TYR A N 1
ATOM 630 C CA . TYR A 1 79 ? 2.314 -4.563 -15.211 1.00 59.84 79 TYR A CA 1
ATOM 631 C C . TYR A 1 79 ? 3.382 -4.944 -16.253 1.00 59.84 79 TYR A C 1
ATOM 633 O O . TYR A 1 79 ? 3.346 -4.500 -17.402 1.00 59.84 79 TYR A O 1
ATOM 641 N N . GLY A 1 80 ? 4.322 -5.804 -15.863 1.00 62.00 80 GLY A N 1
ATOM 642 C CA . GLY A 1 80 ? 5.545 -6.152 -16.572 1.00 62.00 80 GLY A CA 1
ATOM 643 C C . GLY A 1 80 ? 5.338 -6.723 -17.963 1.00 62.00 80 GLY A C 1
ATOM 644 O O . GLY A 1 80 ? 6.149 -6.470 -18.842 1.00 62.00 80 GLY A O 1
ATOM 645 N N . LYS A 1 81 ? 4.231 -7.433 -18.213 1.00 65.25 81 LYS A N 1
ATOM 646 C CA . LYS A 1 81 ? 3.978 -8.063 -19.520 1.00 65.25 81 LYS A CA 1
ATOM 647 C C . LYS A 1 81 ? 3.852 -7.043 -20.653 1.00 65.25 81 LYS A C 1
ATOM 649 O O . LYS A 1 81 ? 4.458 -7.240 -21.698 1.00 65.25 81 LYS A O 1
ATOM 654 N N . ARG A 1 82 ? 3.115 -5.942 -20.460 1.00 67.00 82 ARG A N 1
ATOM 655 C CA . ARG A 1 82 ? 2.968 -4.906 -21.505 1.00 67.00 82 ARG A CA 1
ATOM 656 C C . ARG A 1 82 ? 4.291 -4.173 -21.751 1.00 67.00 82 ARG A C 1
ATOM 658 O O . ARG A 1 82 ? 4.636 -3.902 -22.895 1.00 67.00 82 ARG A O 1
ATOM 665 N N . PHE A 1 83 ? 5.057 -3.930 -20.688 1.00 65.19 83 PHE A N 1
ATOM 666 C CA . PHE A 1 83 ? 6.384 -3.316 -20.773 1.00 65.19 83 PHE A CA 1
ATOM 667 C C . PHE A 1 83 ? 7.425 -4.231 -21.425 1.00 65.19 83 PHE A C 1
ATOM 669 O O . PHE A 1 83 ? 8.235 -3.764 -22.218 1.00 65.19 83 PHE A O 1
ATOM 676 N N . PHE A 1 84 ? 7.365 -5.531 -21.140 1.00 70.00 84 PHE A N 1
ATOM 677 C CA . PHE A 1 84 ? 8.240 -6.545 -21.716 1.00 70.00 84 PHE A CA 1
ATOM 678 C C . PHE A 1 84 ? 8.078 -6.616 -23.236 1.00 70.00 84 PHE A C 1
ATOM 680 O O . PHE A 1 84 ? 9.068 -6.547 -23.957 1.00 70.00 84 PHE A O 1
ATOM 687 N N . TRP A 1 85 ? 6.834 -6.666 -23.725 1.00 72.25 85 TRP A N 1
ATOM 688 C CA . TRP A 1 85 ? 6.550 -6.664 -25.163 1.00 72.25 85 TRP A CA 1
ATOM 689 C C . TRP A 1 85 ? 6.906 -5.337 -25.837 1.00 72.25 85 TRP A C 1
ATOM 691 O O . TRP A 1 85 ? 7.474 -5.351 -26.925 1.00 72.25 85 TRP A O 1
ATOM 701 N N . GLY A 1 86 ? 6.641 -4.202 -25.180 1.00 71.69 86 GLY A N 1
ATOM 702 C CA . GLY A 1 86 ? 7.047 -2.890 -25.687 1.00 71.69 86 GLY A CA 1
ATOM 703 C C . GLY A 1 86 ? 8.563 -2.779 -25.857 1.00 71.69 86 GLY A C 1
ATOM 704 O O . GLY A 1 86 ? 9.036 -2.386 -26.918 1.00 71.69 86 GLY A O 1
ATOM 705 N N . GLY A 1 87 ? 9.339 -3.201 -24.857 1.00 71.75 87 GLY A N 1
ATOM 706 C CA . GLY A 1 87 ? 10.798 -3.189 -24.958 1.00 71.75 87 GLY A CA 1
ATOM 707 C C . GLY A 1 87 ? 11.355 -4.201 -25.958 1.00 71.75 87 GLY A C 1
ATOM 708 O O . GLY A 1 87 ? 12.312 -3.879 -26.654 1.00 71.75 87 GLY A O 1
ATOM 709 N N . PHE A 1 88 ? 10.735 -5.378 -26.103 1.00 75.00 88 PHE A N 1
ATOM 710 C CA . PHE A 1 88 ? 11.094 -6.334 -27.159 1.00 75.00 88 PHE A CA 1
ATOM 711 C C . PHE A 1 88 ? 10.850 -5.770 -28.560 1.00 75.00 88 PHE A C 1
ATOM 713 O O . PHE A 1 88 ? 11.691 -5.948 -29.437 1.00 75.00 88 PHE A O 1
ATOM 720 N N . GLY A 1 89 ? 9.734 -5.062 -28.760 1.00 75.44 89 GLY A N 1
ATOM 721 C CA . GLY A 1 89 ? 9.433 -4.400 -30.027 1.00 75.44 89 GLY A CA 1
ATOM 722 C C . GLY A 1 89 ? 10.518 -3.399 -30.410 1.00 75.44 89 GLY A C 1
ATOM 723 O O . GLY A 1 89 ? 10.979 -3.391 -31.549 1.00 75.44 89 GLY A O 1
ATOM 724 N N . VAL A 1 90 ? 10.999 -2.615 -29.444 1.00 69.38 90 VAL A N 1
ATOM 725 C CA . VAL A 1 90 ? 12.028 -1.613 -29.726 1.00 69.38 90 VAL A CA 1
ATOM 726 C C . VAL A 1 90 ? 13.435 -2.212 -29.825 1.00 69.38 90 VAL A C 1
ATOM 728 O O . VAL A 1 90 ? 14.208 -1.784 -30.676 1.00 69.38 90 VAL A O 1
ATOM 731 N N . LEU A 1 91 ? 13.759 -3.248 -29.044 1.00 72.75 91 LEU A N 1
ATOM 732 C CA . LEU A 1 91 ? 14.991 -4.026 -29.231 1.00 72.75 91 LEU A CA 1
ATOM 733 C C . LEU A 1 91 ? 15.045 -4.672 -30.618 1.00 72.75 91 LEU A C 1
ATOM 735 O O . LEU A 1 91 ? 16.090 -4.641 -31.259 1.00 72.75 91 LEU A O 1
ATOM 739 N N . GLY A 1 92 ? 13.925 -5.223 -31.094 1.00 76.38 92 GLY A N 1
ATOM 740 C CA . GLY A 1 92 ? 13.815 -5.770 -32.446 1.00 76.38 92 GLY A CA 1
ATOM 741 C C . GLY A 1 92 ? 14.062 -4.705 -33.514 1.00 76.38 92 GLY A C 1
ATOM 742 O O . GLY A 1 92 ? 14.778 -4.955 -34.479 1.00 76.38 92 GLY A O 1
ATOM 743 N N . LEU A 1 93 ? 13.546 -3.495 -33.297 1.00 72.25 93 LEU A N 1
ATOM 744 C CA . LEU A 1 93 ? 13.753 -2.350 -34.183 1.00 72.25 93 LEU A CA 1
ATOM 745 C C . LEU A 1 93 ? 15.223 -1.889 -34.188 1.00 72.25 93 LEU A C 1
ATOM 747 O O . LEU A 1 93 ? 15.796 -1.678 -35.253 1.00 72.25 93 LEU A O 1
ATOM 751 N N . ALA A 1 94 ? 15.868 -1.820 -33.020 1.00 72.00 94 ALA A N 1
ATOM 752 C CA . ALA A 1 94 ? 17.291 -1.498 -32.895 1.00 72.00 94 ALA A CA 1
ATOM 753 C C . ALA A 1 94 ? 18.199 -2.568 -33.534 1.00 72.00 94 ALA A C 1
ATOM 755 O O . ALA A 1 94 ? 19.162 -2.225 -34.219 1.00 72.00 94 ALA A O 1
ATOM 756 N N . LEU A 1 95 ? 17.875 -3.856 -33.362 1.00 74.94 95 LEU A N 1
ATOM 757 C CA . LEU A 1 95 ? 18.576 -4.967 -34.017 1.00 74.94 95 LEU A CA 1
ATOM 758 C C . LEU A 1 95 ? 18.429 -4.914 -35.539 1.00 74.94 95 LEU A C 1
ATOM 760 O O . LEU A 1 95 ? 19.399 -5.161 -36.249 1.00 74.94 95 LEU A O 1
ATOM 764 N N . LEU A 1 96 ? 17.247 -4.558 -36.044 1.00 76.12 96 LEU A N 1
ATOM 765 C CA . LEU A 1 96 ? 17.019 -4.392 -37.477 1.00 76.12 96 LEU A CA 1
ATOM 766 C C . LEU A 1 96 ? 17.907 -3.279 -38.052 1.00 76.12 96 LEU A C 1
ATOM 768 O O . LEU A 1 96 ? 18.555 -3.491 -39.075 1.00 76.12 96 LEU A O 1
ATOM 772 N N . PHE A 1 97 ? 18.020 -2.138 -37.364 1.00 70.69 97 PHE A N 1
ATOM 773 C CA . PHE A 1 97 ? 18.940 -1.064 -37.761 1.00 70.69 97 PHE A CA 1
ATOM 774 C C . PHE A 1 97 ? 20.410 -1.501 -37.741 1.00 70.69 97 PHE A C 1
ATOM 776 O O . PHE A 1 97 ? 21.154 -1.174 -38.663 1.00 70.69 97 PHE A O 1
ATOM 783 N N . LEU A 1 98 ? 20.817 -2.280 -36.736 1.00 71.94 98 LEU A N 1
ATOM 784 C CA . LEU A 1 98 ? 22.171 -2.829 -36.633 1.00 71.94 98 LEU A CA 1
ATOM 785 C C . LEU A 1 98 ? 22.483 -3.758 -37.816 1.00 71.94 98 LEU A C 1
ATOM 787 O O . LEU A 1 98 ? 23.535 -3.632 -38.439 1.00 71.94 98 LEU A O 1
ATOM 791 N N . VAL A 1 99 ? 21.558 -4.654 -38.172 1.00 77.44 99 VAL A N 1
ATOM 792 C CA . VAL A 1 99 ? 21.714 -5.558 -39.324 1.00 77.44 99 VAL A CA 1
ATOM 793 C C . VAL A 1 99 ? 21.852 -4.772 -40.629 1.00 77.44 99 VAL A C 1
ATOM 795 O O . VAL A 1 99 ? 22.722 -5.095 -41.436 1.00 77.44 99 VAL A O 1
ATOM 798 N N . VAL A 1 100 ? 21.054 -3.716 -40.821 1.00 71.31 100 VAL A N 1
ATOM 799 C CA . VAL A 1 100 ? 21.157 -2.836 -41.998 1.00 71.31 100 VAL A CA 1
ATOM 800 C C . VAL A 1 100 ? 22.516 -2.130 -42.042 1.00 71.31 100 VAL A C 1
ATOM 802 O O . VAL A 1 100 ? 23.147 -2.099 -43.098 1.00 71.31 100 VAL A O 1
ATOM 805 N N . ALA A 1 101 ? 23.006 -1.630 -40.905 1.00 69.25 101 ALA A N 1
ATOM 806 C CA . ALA A 1 101 ? 24.312 -0.979 -40.815 1.00 69.25 101 ALA A CA 1
ATOM 807 C C . ALA A 1 101 ? 25.473 -1.943 -41.136 1.00 69.25 101 ALA A C 1
ATOM 809 O O . ALA A 1 101 ? 26.369 -1.594 -41.908 1.00 69.25 101 ALA A O 1
ATOM 810 N N . ILE A 1 102 ? 25.439 -3.176 -40.608 1.00 72.25 102 ILE A N 1
ATOM 811 C CA . ILE A 1 102 ? 26.432 -4.216 -40.930 1.00 72.25 102 ILE A CA 1
ATOM 812 C C . ILE A 1 102 ? 26.380 -4.557 -42.419 1.00 72.25 102 ILE A C 1
ATOM 814 O O . ILE A 1 102 ? 27.423 -4.578 -43.073 1.00 72.25 102 ILE A O 1
ATOM 818 N N . TRP A 1 103 ? 25.184 -4.788 -42.966 1.00 73.31 103 TRP A N 1
ATOM 819 C CA . TRP A 1 103 ? 25.011 -5.139 -44.374 1.00 73.31 103 TRP A CA 1
ATOM 820 C C . TRP A 1 103 ? 25.584 -4.063 -45.304 1.00 73.31 103 TRP A C 1
ATOM 822 O O . TRP A 1 103 ? 26.323 -4.392 -46.228 1.00 73.31 103 TRP A O 1
ATOM 832 N N . GLN A 1 104 ? 25.338 -2.781 -45.016 1.00 65.31 104 GLN A N 1
ATOM 833 C CA . GLN A 1 104 ? 25.896 -1.674 -45.799 1.00 65.31 104 GLN A CA 1
ATOM 834 C C . GLN A 1 104 ? 27.424 -1.571 -45.692 1.00 65.31 104 GLN A C 1
ATOM 836 O O . GLN A 1 104 ? 28.080 -1.257 -46.682 1.00 65.31 104 GLN A O 1
ATOM 841 N N . SER A 1 105 ? 28.005 -1.871 -44.525 1.00 67.19 105 SER A N 1
ATOM 842 C CA . SER A 1 105 ? 29.465 -1.861 -44.338 1.00 67.19 105 SER A CA 1
ATOM 843 C C . SER A 1 105 ? 30.196 -3.000 -45.063 1.00 67.19 105 SER A C 1
ATOM 845 O O . SER A 1 105 ? 31.386 -2.879 -45.344 1.00 67.19 105 SER A O 1
ATOM 847 N N . ALA A 1 106 ? 29.494 -4.090 -45.389 1.00 69.75 106 ALA A N 1
ATOM 848 C CA . ALA A 1 106 ? 30.062 -5.262 -46.052 1.00 69.75 106 ALA A CA 1
ATOM 849 C C . ALA A 1 106 ? 30.107 -5.143 -47.589 1.00 69.75 106 ALA A C 1
ATOM 851 O O . ALA A 1 106 ? 30.738 -5.975 -48.241 1.00 69.75 106 ALA A O 1
ATOM 852 N N . ILE A 1 107 ? 29.449 -4.139 -48.184 1.00 69.81 107 ILE A N 1
ATOM 853 C CA . ILE A 1 107 ? 29.425 -3.946 -49.641 1.00 69.81 107 ILE A CA 1
ATOM 854 C C . ILE A 1 107 ? 30.712 -3.215 -50.078 1.00 69.81 107 ILE A C 1
ATOM 856 O O . ILE A 1 107 ? 30.946 -2.086 -49.641 1.00 69.81 107 ILE A O 1
ATOM 860 N N . PRO A 1 108 ? 31.550 -3.809 -50.954 1.00 61.25 108 PRO A N 1
ATOM 861 C CA . PRO A 1 108 ? 32.776 -3.175 -51.437 1.00 61.25 108 PRO A CA 1
ATOM 862 C C . PRO A 1 108 ? 32.467 -1.860 -52.164 1.00 61.25 108 PRO A C 1
ATOM 864 O O . PRO A 1 108 ? 31.610 -1.823 -53.044 1.00 61.25 108 PRO A O 1
ATOM 867 N N . GLN A 1 109 ? 33.191 -0.786 -51.836 1.00 59.66 109 GLN A N 1
ATOM 868 C CA . GLN A 1 109 ? 32.934 0.593 -52.293 1.00 59.66 109 GLN A CA 1
ATOM 869 C C . GLN A 1 109 ? 33.155 0.867 -53.802 1.00 59.66 109 GLN A C 1
ATOM 871 O O . GLN A 1 109 ? 33.293 2.016 -54.225 1.00 59.66 109 GLN A O 1
ATOM 876 N N . GLY A 1 110 ? 33.171 -0.163 -54.646 1.00 53.62 110 GLY A N 1
ATOM 877 C CA . GLY A 1 110 ? 33.325 -0.030 -56.091 1.00 53.62 110 GLY A CA 1
ATOM 878 C C . GLY A 1 110 ? 32.043 0.450 -56.776 1.00 53.62 110 GLY A C 1
ATOM 879 O O . GLY A 1 110 ? 31.344 -0.358 -57.374 1.00 53.62 110 GLY A O 1
ATOM 880 N N . GLY A 1 111 ? 31.730 1.752 -56.716 1.00 49.72 111 GLY A N 1
ATOM 881 C CA . GLY A 1 111 ? 30.912 2.406 -57.756 1.00 49.72 111 GLY A CA 1
ATOM 882 C C . GLY A 1 111 ? 29.746 3.316 -57.339 1.00 49.72 111 GLY A C 1
ATOM 883 O O . GLY A 1 111 ? 29.211 3.998 -58.206 1.00 49.72 111 GLY A O 1
ATOM 884 N N . ALA A 1 112 ? 29.354 3.398 -56.062 1.00 51.25 112 ALA A N 1
ATOM 885 C CA . ALA A 1 112 ? 28.179 4.184 -55.622 1.00 51.25 112 ALA A CA 1
ATOM 886 C C . ALA A 1 112 ? 28.486 5.146 -54.448 1.00 51.25 112 ALA A C 1
ATOM 888 O O . ALA A 1 112 ? 27.768 5.201 -53.452 1.00 51.25 112 ALA A O 1
ATOM 889 N N . SER A 1 113 ? 29.596 5.884 -54.531 1.00 57.16 113 SER A N 1
ATOM 890 C CA . SER A 1 113 ? 30.316 6.423 -53.363 1.00 57.16 113 SER A CA 1
ATOM 891 C C . SER A 1 113 ? 29.852 7.770 -52.781 1.00 57.16 113 SER A C 1
ATOM 893 O O . SER A 1 113 ? 30.503 8.262 -51.866 1.00 57.16 113 SER A O 1
ATOM 895 N N . LYS A 1 114 ? 28.747 8.382 -53.234 1.00 55.53 114 LYS A N 1
ATOM 896 C CA . LYS A 1 114 ? 28.261 9.652 -52.633 1.00 55.53 114 LYS A CA 1
ATOM 897 C C . LYS A 1 114 ? 26.815 9.652 -52.141 1.00 55.53 114 LYS A C 1
ATOM 899 O O . LYS A 1 114 ? 26.524 10.340 -51.176 1.00 55.53 114 LYS A O 1
ATOM 904 N N . MET A 1 115 ? 25.923 8.853 -52.729 1.00 51.00 115 MET A N 1
ATOM 905 C CA . MET A 1 115 ? 24.517 8.814 -52.290 1.00 51.00 115 MET A CA 1
ATOM 906 C C . MET A 1 115 ? 24.290 7.911 -51.061 1.00 51.00 115 MET A C 1
ATOM 908 O O . MET A 1 115 ? 23.255 8.001 -50.410 1.00 51.00 115 MET A O 1
ATOM 912 N N . ASN A 1 116 ? 25.268 7.065 -50.713 1.00 64.25 116 ASN A N 1
ATOM 913 C CA . ASN A 1 116 ? 25.162 6.121 -49.597 1.00 64.25 116 ASN A CA 1
ATOM 914 C C . ASN A 1 116 ? 25.609 6.701 -48.243 1.00 64.25 116 ASN A C 1
ATOM 916 O O . ASN A 1 116 ? 25.155 6.208 -47.215 1.00 64.25 116 ASN A O 1
ATOM 920 N N . SER A 1 117 ? 26.458 7.737 -48.204 1.00 67.50 117 SER A N 1
ATOM 921 C CA . SER A 1 117 ? 26.953 8.298 -46.934 1.00 67.50 117 SER A CA 1
ATOM 922 C C . SER A 1 117 ? 25.875 9.078 -46.178 1.00 67.50 117 SER A C 1
ATOM 924 O O . SER A 1 117 ? 25.706 8.866 -44.983 1.00 67.50 117 SER A O 1
ATOM 926 N N . GLU A 1 118 ? 25.072 9.889 -46.874 1.00 70.81 118 GLU A N 1
ATOM 927 C CA . GLU A 1 118 ? 23.979 10.651 -46.246 1.00 70.81 118 GLU A CA 1
ATOM 928 C C . GLU A 1 118 ? 22.893 9.735 -45.658 1.00 70.81 118 GLU A C 1
ATOM 930 O O . GLU A 1 118 ? 22.347 10.006 -44.588 1.00 70.81 118 GLU A O 1
ATOM 935 N N . ALA A 1 119 ? 22.603 8.612 -46.325 1.00 67.69 119 ALA A N 1
ATOM 936 C CA . ALA A 1 119 ? 21.649 7.624 -45.833 1.00 67.69 119 ALA A CA 1
ATOM 937 C C . ALA A 1 119 ? 22.152 6.921 -44.561 1.00 67.69 119 ALA A C 1
ATOM 939 O O . ALA A 1 119 ? 21.368 6.680 -43.642 1.00 67.69 119 ALA A O 1
ATOM 940 N N . ILE A 1 120 ? 23.453 6.621 -44.487 1.00 67.81 120 ILE A N 1
ATOM 941 C CA . ILE A 1 120 ? 24.084 6.031 -43.299 1.00 67.81 120 ILE A CA 1
ATOM 942 C C . ILE A 1 120 ? 24.024 7.008 -42.122 1.00 67.81 120 ILE A C 1
ATOM 944 O O . ILE A 1 120 ? 23.642 6.611 -41.020 1.00 67.81 120 ILE A O 1
ATOM 948 N N . ASP A 1 121 ? 24.332 8.282 -42.357 1.00 70.12 121 ASP A N 1
ATOM 949 C CA . ASP A 1 121 ? 24.298 9.304 -41.311 1.00 70.12 121 ASP A CA 1
ATOM 950 C C . ASP A 1 121 ? 22.867 9.515 -40.789 1.00 70.12 121 ASP A C 1
ATOM 952 O O . ASP A 1 121 ? 22.639 9.538 -39.578 1.00 70.12 121 ASP A O 1
ATOM 956 N N . LEU A 1 122 ? 21.867 9.547 -41.680 1.00 73.62 122 LEU A N 1
ATOM 957 C CA . LEU A 1 122 ? 20.454 9.641 -41.301 1.00 73.62 122 LEU A CA 1
ATOM 958 C C . LEU A 1 122 ? 19.982 8.428 -40.477 1.00 73.62 122 LEU A C 1
ATOM 960 O O . LEU A 1 122 ? 19.264 8.589 -39.486 1.00 73.62 122 LEU A O 1
ATOM 964 N N . LEU A 1 123 ? 20.393 7.211 -40.845 1.00 66.25 123 LEU A N 1
ATOM 965 C CA . LEU A 1 123 ? 20.103 5.995 -40.073 1.00 66.25 123 LEU A CA 1
ATOM 966 C C . LEU A 1 123 ? 20.791 6.024 -38.695 1.00 66.25 123 LEU A C 1
ATOM 968 O O . LEU A 1 123 ? 20.190 5.658 -37.681 1.00 66.25 123 LEU A O 1
ATOM 972 N N . GLY A 1 124 ? 22.021 6.536 -38.630 1.00 72.19 124 GLY A N 1
ATOM 973 C CA . GLY A 1 124 ? 22.744 6.773 -37.382 1.00 72.19 124 GLY A CA 1
ATOM 974 C C . GLY A 1 124 ? 21.994 7.734 -36.456 1.00 72.19 124 GLY A C 1
ATOM 975 O O . GLY A 1 124 ? 21.703 7.388 -35.310 1.00 72.19 124 GLY A O 1
ATOM 976 N N . TYR A 1 125 ? 21.595 8.904 -36.960 1.00 75.50 125 TYR A N 1
ATOM 977 C CA . TYR A 1 125 ? 20.869 9.903 -36.171 1.00 75.50 125 TYR A CA 1
ATOM 978 C C . TYR A 1 125 ? 19.486 9.424 -35.725 1.00 75.50 125 TYR A C 1
ATOM 980 O O . TYR A 1 125 ? 19.094 9.647 -34.577 1.00 75.50 125 TYR A O 1
ATOM 988 N N . THR A 1 126 ? 18.750 8.734 -36.597 1.00 71.00 126 THR A N 1
ATOM 989 C CA . THR A 1 126 ? 17.423 8.198 -36.255 1.00 71.00 126 THR A CA 1
ATOM 990 C C . THR A 1 126 ? 17.508 7.093 -35.207 1.00 71.00 126 THR A C 1
ATOM 992 O O . THR A 1 126 ? 16.723 7.099 -34.255 1.00 71.00 126 THR A O 1
ATOM 995 N N . SER A 1 127 ? 18.490 6.191 -35.312 1.00 68.50 127 SER A N 1
ATOM 996 C CA . SER A 1 127 ? 18.706 5.160 -34.294 1.00 68.50 127 SER A CA 1
ATOM 997 C C . SER A 1 127 ? 19.094 5.777 -32.946 1.00 68.50 127 SER A C 1
ATOM 999 O O . SER A 1 127 ? 18.463 5.457 -31.940 1.00 68.50 127 SER A O 1
ATOM 1001 N N . ALA A 1 128 ? 20.024 6.738 -32.920 1.00 73.56 128 ALA A N 1
ATOM 1002 C CA . ALA A 1 128 ? 20.407 7.457 -31.704 1.00 73.56 128 ALA A CA 1
ATOM 1003 C C . ALA A 1 128 ? 19.214 8.188 -31.056 1.00 73.56 128 ALA A C 1
ATOM 1005 O O . ALA A 1 128 ? 19.007 8.082 -29.845 1.00 73.56 128 ALA A O 1
ATOM 1006 N N . GLY A 1 129 ? 18.378 8.864 -31.852 1.00 74.94 129 GLY A N 1
ATOM 1007 C CA . GLY A 1 129 ? 17.154 9.511 -31.371 1.00 74.94 129 GLY A CA 1
ATOM 1008 C C . GLY A 1 129 ? 16.163 8.525 -30.746 1.00 74.94 129 GLY A C 1
ATOM 1009 O O . GLY A 1 129 ? 15.621 8.788 -29.669 1.00 74.94 129 GLY A O 1
ATOM 1010 N N . ALA A 1 130 ? 15.978 7.351 -31.360 1.00 72.00 130 ALA A N 1
ATOM 1011 C CA . ALA A 1 130 ? 15.141 6.293 -30.798 1.00 72.00 130 ALA A CA 1
ATOM 1012 C C . ALA A 1 130 ? 15.660 5.822 -29.428 1.00 72.00 130 ALA A C 1
ATOM 1014 O O . ALA A 1 130 ? 14.865 5.618 -28.508 1.00 72.00 130 ALA A O 1
ATOM 1015 N N . LEU A 1 131 ? 16.984 5.713 -29.254 1.00 68.94 131 LEU A N 1
ATOM 1016 C CA . LEU A 1 131 ? 17.579 5.315 -27.975 1.00 68.94 131 LEU A CA 1
ATOM 1017 C C . LEU A 1 131 ? 17.320 6.334 -26.864 1.00 68.94 131 LEU A C 1
ATOM 1019 O O . LEU A 1 131 ? 16.990 5.947 -25.742 1.00 68.94 131 LEU A O 1
ATOM 1023 N N . VAL A 1 132 ? 17.423 7.629 -27.169 1.00 77.69 132 VAL A N 1
ATOM 1024 C CA . VAL A 1 132 ? 17.143 8.697 -26.196 1.00 77.69 132 VAL A CA 1
ATOM 1025 C C . VAL A 1 132 ? 15.690 8.628 -25.721 1.00 77.69 132 VAL A C 1
ATOM 1027 O O . VAL A 1 132 ? 15.430 8.662 -24.516 1.00 77.69 132 VAL A O 1
ATOM 1030 N N . ILE A 1 133 ? 14.744 8.450 -26.649 1.00 75.88 133 ILE A N 1
ATOM 1031 C CA . ILE A 1 133 ? 13.313 8.338 -26.329 1.00 75.88 133 ILE A CA 1
ATOM 1032 C C . ILE A 1 133 ? 13.044 7.122 -25.430 1.00 75.88 133 ILE A C 1
ATOM 1034 O O . ILE A 1 133 ? 12.281 7.223 -24.466 1.00 75.88 133 ILE A O 1
ATOM 1038 N N . LEU A 1 134 ? 13.698 5.984 -25.687 1.00 73.94 134 LEU A N 1
ATOM 1039 C CA . LEU A 1 134 ? 13.581 4.795 -24.836 1.00 73.94 134 LEU A CA 1
ATOM 1040 C C . LEU A 1 134 ? 14.141 5.013 -23.441 1.00 73.94 134 LEU A C 1
ATOM 1042 O O . LEU A 1 134 ? 13.495 4.635 -22.462 1.00 73.94 134 LEU A O 1
ATOM 1046 N N . GLY A 1 135 ? 15.329 5.614 -23.355 1.00 75.62 135 GLY A N 1
ATOM 1047 C CA . GLY A 1 135 ? 15.966 5.937 -22.085 1.00 75.62 135 GLY A CA 1
ATOM 1048 C C . GLY A 1 135 ? 15.040 6.791 -21.224 1.00 75.62 135 GLY A C 1
ATOM 1049 O O . GLY A 1 135 ? 14.781 6.453 -20.070 1.00 75.62 135 GLY A O 1
ATOM 1050 N N . TRP A 1 136 ? 14.443 7.833 -21.808 1.00 80.25 136 TRP A N 1
ATOM 1051 C CA . TRP A 1 136 ? 13.447 8.664 -21.132 1.00 80.25 136 TRP A CA 1
ATOM 1052 C C . TRP A 1 136 ? 12.170 7.919 -20.764 1.00 80.25 136 TRP A C 1
ATOM 1054 O O . TRP A 1 136 ? 11.656 8.116 -19.663 1.00 80.25 136 TRP A O 1
ATOM 1064 N N . PHE A 1 137 ? 11.662 7.044 -21.629 1.00 77.88 137 PHE A N 1
ATOM 1065 C CA . PHE A 1 137 ? 10.477 6.255 -21.312 1.00 77.88 137 PHE A CA 1
ATOM 1066 C C . PHE A 1 137 ? 10.720 5.333 -20.110 1.00 77.88 137 PHE A C 1
ATOM 1068 O O . PHE A 1 137 ? 9.937 5.349 -19.159 1.00 77.88 137 PHE A O 1
ATOM 1075 N N . VAL A 1 138 ? 11.817 4.567 -20.113 1.00 77.69 138 VAL A N 1
ATOM 1076 C CA . VAL A 1 138 ? 12.200 3.692 -18.992 1.00 77.69 138 VAL A CA 1
ATOM 1077 C C . VAL A 1 138 ? 12.404 4.517 -17.722 1.00 77.69 138 VAL A C 1
ATOM 1079 O O . VAL A 1 138 ? 11.860 4.164 -16.673 1.00 77.69 138 VAL A O 1
ATOM 1082 N N . GLN A 1 139 ? 13.105 5.649 -17.827 1.00 78.94 139 GLN A N 1
ATOM 1083 C CA . GLN A 1 139 ? 13.333 6.561 -16.711 1.00 78.94 139 GLN A CA 1
ATOM 1084 C C . GLN A 1 139 ? 12.026 7.066 -16.108 1.00 78.94 139 GLN A C 1
ATOM 1086 O O . GLN A 1 139 ? 11.839 7.021 -14.895 1.00 78.94 139 GLN A O 1
ATOM 1091 N N . HIS A 1 140 ? 11.094 7.509 -16.947 1.00 77.19 140 HIS A N 1
ATOM 1092 C CA . HIS A 1 140 ? 9.794 7.990 -16.504 1.00 77.19 140 HIS A CA 1
ATOM 1093 C C . HIS A 1 140 ? 9.029 6.910 -15.722 1.00 77.19 140 HIS A C 1
ATOM 1095 O O . HIS A 1 140 ? 8.421 7.204 -14.691 1.00 77.19 140 HIS A O 1
ATOM 1101 N N . GLN A 1 141 ? 9.094 5.643 -16.149 1.00 77.94 141 GLN A N 1
ATOM 1102 C CA . GLN A 1 141 ? 8.452 4.543 -15.420 1.00 77.94 141 GLN A CA 1
ATOM 1103 C C . GLN A 1 141 ? 9.135 4.244 -14.080 1.00 77.94 141 GLN A C 1
ATOM 1105 O O . GLN A 1 141 ? 8.447 4.072 -13.071 1.00 77.94 141 GLN A O 1
ATOM 1110 N N . LEU A 1 142 ? 10.471 4.203 -14.048 1.00 77.88 142 LEU A N 1
ATOM 1111 C CA . LEU A 1 142 ? 11.232 3.979 -12.813 1.00 77.88 142 LEU A CA 1
ATOM 1112 C C . LEU A 1 142 ? 10.964 5.087 -11.794 1.00 77.88 142 LEU A C 1
ATOM 1114 O O . LEU A 1 142 ? 10.661 4.798 -10.636 1.00 77.88 142 LEU A O 1
ATOM 1118 N N . THR A 1 143 ? 10.984 6.341 -12.242 1.00 82.56 143 THR A N 1
ATOM 1119 C CA . THR A 1 143 ? 10.626 7.505 -11.429 1.00 82.56 143 THR A CA 1
ATOM 1120 C C . THR A 1 143 ? 9.196 7.394 -10.917 1.00 82.56 143 THR A C 1
ATOM 1122 O O . THR A 1 143 ? 8.955 7.627 -9.737 1.00 82.56 143 THR A O 1
ATOM 1125 N N . ARG A 1 144 ? 8.238 6.961 -11.747 1.00 78.75 144 ARG A N 1
ATOM 1126 C CA . ARG A 1 144 ? 6.852 6.758 -11.304 1.00 78.75 144 ARG A CA 1
ATOM 1127 C C . ARG A 1 144 ? 6.756 5.720 -10.186 1.00 78.75 144 ARG A C 1
ATOM 1129 O O . ARG A 1 144 ? 6.047 5.963 -9.214 1.00 78.75 144 ARG A O 1
ATOM 1136 N N . GLN A 1 145 ? 7.456 4.591 -10.299 1.00 81.00 145 GLN A N 1
ATOM 1137 C CA . GLN A 1 145 ? 7.467 3.575 -9.243 1.00 81.00 145 GLN A CA 1
ATOM 1138 C C . GLN A 1 145 ? 8.124 4.109 -7.967 1.00 81.00 145 GLN A C 1
ATOM 1140 O O . GLN A 1 145 ? 7.562 3.969 -6.885 1.00 81.00 145 GLN A O 1
ATOM 1145 N N . HIS A 1 146 ? 9.278 4.765 -8.094 1.00 80.62 146 HIS A N 1
ATOM 1146 C CA . HIS A 1 146 ? 9.984 5.353 -6.960 1.00 80.62 146 HIS A CA 1
ATOM 1147 C C . HIS A 1 146 ? 9.130 6.403 -6.240 1.00 80.62 146 HIS A C 1
ATOM 1149 O O . HIS A 1 146 ? 9.036 6.380 -5.017 1.00 80.62 146 HIS A O 1
ATOM 1155 N N . ASN A 1 147 ? 8.429 7.254 -6.992 1.00 87.50 147 ASN A N 1
ATOM 1156 C CA . ASN A 1 147 ? 7.525 8.260 -6.445 1.00 87.50 147 ASN A CA 1
ATOM 1157 C C . ASN A 1 147 ? 6.371 7.626 -5.662 1.00 87.50 147 ASN A C 1
ATOM 1159 O O . ASN A 1 147 ? 6.063 8.101 -4.573 1.00 87.50 147 ASN A O 1
ATOM 1163 N N . LYS A 1 148 ? 5.767 6.538 -6.164 1.00 88.19 148 LYS A N 1
ATOM 1164 C CA . LYS A 1 148 ? 4.714 5.806 -5.434 1.00 88.19 148 LYS A CA 1
ATOM 1165 C C . LYS A 1 148 ? 5.229 5.224 -4.121 1.00 88.19 148 LYS A C 1
ATOM 1167 O O . LYS A 1 148 ? 4.604 5.417 -3.079 1.00 88.19 148 LYS A O 1
ATOM 1172 N N . THR A 1 149 ? 6.374 4.541 -4.159 1.00 89.69 149 THR A N 1
ATOM 1173 C CA . THR A 1 149 ? 6.984 3.944 -2.964 1.00 89.69 149 THR A CA 1
ATOM 1174 C C . THR A 1 149 ? 7.369 5.028 -1.950 1.00 89.69 149 THR A C 1
ATOM 1176 O O . THR A 1 149 ? 6.992 4.925 -0.787 1.00 89.69 149 THR A O 1
ATOM 1179 N N . ASN A 1 150 ? 8.024 6.112 -2.378 1.00 90.75 150 ASN A N 1
ATOM 1180 C CA . ASN A 1 150 ? 8.392 7.230 -1.500 1.00 90.75 150 ASN A CA 1
ATOM 1181 C C . ASN A 1 150 ? 7.172 7.933 -0.908 1.00 90.75 150 ASN A C 1
ATOM 1183 O O . ASN A 1 150 ? 7.156 8.250 0.277 1.00 90.75 150 ASN A O 1
ATOM 1187 N N . HIS A 1 151 ? 6.137 8.172 -1.714 1.00 91.56 151 HIS A N 1
ATOM 1188 C CA . HIS A 1 151 ? 4.909 8.782 -1.223 1.00 91.56 151 HIS A CA 1
ATOM 1189 C C . HIS A 1 151 ? 4.235 7.894 -0.172 1.00 91.56 151 HIS A C 1
ATOM 1191 O O . HIS A 1 151 ? 3.842 8.384 0.882 1.00 91.56 151 HIS A O 1
ATOM 1197 N N . SER A 1 152 ? 4.197 6.581 -0.405 1.00 93.56 152 SER A N 1
ATOM 1198 C CA . SER A 1 152 ? 3.654 5.612 0.554 1.00 93.56 152 SER A CA 1
ATOM 1199 C C . SER A 1 152 ? 4.465 5.559 1.847 1.00 93.56 152 SER A C 1
ATOM 1201 O O . SER A 1 152 ? 3.880 5.540 2.926 1.00 93.56 152 SER A O 1
ATOM 1203 N N . LEU A 1 153 ? 5.799 5.611 1.761 1.00 93.19 153 LEU A N 1
ATOM 1204 C CA . LEU A 1 153 ? 6.674 5.735 2.931 1.00 93.19 153 LEU A CA 1
ATOM 1205 C C . LEU A 1 153 ? 6.401 7.025 3.703 1.00 93.19 153 LEU A C 1
ATOM 1207 O O . LEU A 1 153 ? 6.288 6.986 4.922 1.00 93.19 153 LEU A O 1
ATOM 1211 N N . ASN A 1 154 ? 6.250 8.153 3.011 1.00 94.25 154 ASN A N 1
ATOM 1212 C CA . ASN A 1 154 ? 5.946 9.427 3.654 1.00 94.25 154 ASN A CA 1
ATOM 1213 C C . ASN A 1 154 ? 4.600 9.380 4.382 1.00 94.25 154 ASN A C 1
ATOM 1215 O O . ASN A 1 154 ? 4.523 9.822 5.522 1.00 94.25 154 ASN A O 1
ATOM 1219 N N . VAL A 1 155 ? 3.569 8.796 3.767 1.00 93.56 155 VAL A N 1
ATOM 1220 C CA . VAL A 1 155 ? 2.260 8.602 4.408 1.00 93.56 155 VAL A CA 1
ATOM 1221 C C . VAL A 1 155 ? 2.379 7.699 5.641 1.00 93.56 155 VAL A C 1
ATOM 1223 O O . VAL A 1 155 ? 1.862 8.043 6.702 1.00 93.56 155 VAL A O 1
ATOM 1226 N N . LEU A 1 156 ? 3.113 6.584 5.546 1.00 93.12 156 LEU A N 1
ATOM 1227 C CA . LEU A 1 156 ? 3.370 5.691 6.682 1.00 93.12 156 LEU A CA 1
ATOM 1228 C C . LEU A 1 156 ? 4.119 6.387 7.821 1.00 93.12 156 LEU A C 1
ATOM 1230 O O . LEU A 1 156 ? 3.775 6.206 8.989 1.00 93.12 156 LEU A O 1
ATOM 1234 N N . LEU A 1 157 ? 5.147 7.170 7.492 1.00 91.50 157 LEU A N 1
ATOM 1235 C CA . LEU A 1 157 ? 5.928 7.914 8.471 1.00 91.50 157 LEU A CA 1
ATOM 1236 C C . LEU A 1 157 ? 5.063 8.972 9.145 1.00 91.50 157 LEU A C 1
ATOM 1238 O O . LEU A 1 157 ? 5.031 9.001 10.367 1.00 91.50 157 LEU A O 1
ATOM 1242 N N . GLN A 1 158 ? 4.310 9.763 8.376 1.00 92.56 158 GLN A N 1
ATOM 1243 C CA . GLN A 1 158 ? 3.381 10.767 8.901 1.00 92.56 158 GLN A CA 1
ATOM 1244 C C . GLN A 1 158 ? 2.338 10.150 9.836 1.00 92.56 158 GLN A C 1
ATOM 1246 O O . GLN A 1 158 ? 2.109 10.676 10.920 1.00 92.56 158 GLN A O 1
ATOM 1251 N N . MET A 1 159 ? 1.766 9.001 9.472 1.00 90.69 159 MET A N 1
ATOM 1252 C CA . MET A 1 159 ? 0.860 8.251 10.345 1.00 90.69 159 MET A CA 1
ATOM 1253 C C . MET A 1 159 ? 1.549 7.811 11.640 1.00 90.69 159 MET A C 1
ATOM 1255 O O . MET A 1 159 ? 0.979 7.933 12.719 1.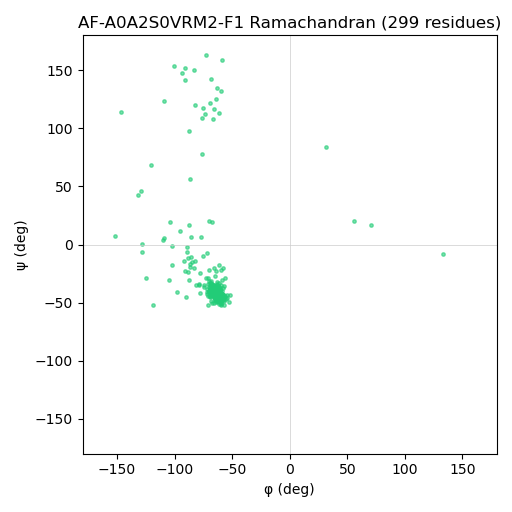00 90.69 159 MET A O 1
ATOM 1259 N N . ARG A 1 160 ? 2.779 7.292 11.541 1.00 87.44 160 ARG A N 1
ATOM 1260 C CA . ARG A 1 160 ? 3.532 6.818 12.703 1.00 87.44 160 ARG A CA 1
ATOM 1261 C C . ARG A 1 160 ? 3.954 7.963 13.619 1.00 87.44 160 ARG A C 1
ATOM 1263 O O . ARG A 1 160 ? 4.007 7.730 14.819 1.00 87.44 160 ARG A O 1
ATOM 1270 N N . VAL A 1 161 ? 4.275 9.147 13.096 1.00 90.75 161 VAL A N 1
ATOM 1271 C CA . VAL A 1 161 ? 4.728 10.291 13.910 1.00 90.75 161 VAL A CA 1
ATOM 1272 C C . VAL A 1 161 ? 3.600 11.218 14.362 1.00 90.75 161 VAL A C 1
ATOM 1274 O O . VAL A 1 161 ? 3.831 12.025 15.252 1.00 90.75 161 VAL A O 1
ATOM 1277 N N . SER A 1 162 ? 2.399 11.119 13.782 1.00 94.81 162 SER A N 1
ATOM 1278 C CA . SER A 1 162 ? 1.250 11.933 14.198 1.00 94.81 162 SER A CA 1
ATOM 1279 C C . SER A 1 162 ? 0.823 11.564 15.617 1.00 94.81 162 SER A C 1
ATOM 1281 O O . SER A 1 162 ? 0.379 10.441 15.879 1.00 94.81 162 SER A O 1
ATOM 1283 N N . GLU A 1 163 ? 0.935 12.532 16.525 1.00 95.38 163 GLU A N 1
ATOM 1284 C CA . GLU A 1 163 ? 0.496 12.403 17.916 1.00 95.38 163 GLU A CA 1
ATOM 1285 C C . GLU A 1 163 ? -1.007 12.125 17.988 1.00 95.38 163 GLU A C 1
ATOM 1287 O O . GLU A 1 163 ? -1.449 11.293 18.779 1.00 95.38 163 GLU A O 1
ATOM 1292 N N . GLU A 1 164 ? -1.794 12.735 17.099 1.00 95.19 164 GLU A N 1
ATOM 1293 C CA . GLU A 1 164 ? -3.231 12.504 17.005 1.00 95.19 164 GLU A CA 1
ATOM 1294 C C . GLU A 1 164 ? -3.522 11.049 16.640 1.00 95.19 164 GLU A C 1
ATOM 1296 O O . GLU A 1 164 ? -4.341 10.400 17.288 1.00 95.19 164 GLU A O 1
ATOM 1301 N N . PHE A 1 165 ? -2.837 10.498 15.634 1.00 94.88 165 PHE A N 1
ATOM 1302 C CA . PHE A 1 165 ? -3.036 9.106 15.235 1.00 94.88 165 PHE A CA 1
ATOM 1303 C C . PHE A 1 165 ? -2.625 8.128 16.344 1.00 94.88 165 PHE A C 1
ATOM 1305 O O . PHE A 1 165 ? -3.336 7.152 16.612 1.00 94.88 165 PHE A O 1
ATOM 1312 N N . GLN A 1 166 ? -1.503 8.391 17.018 1.00 95.25 166 GLN A N 1
ATOM 1313 C CA . GLN A 1 166 ? -1.054 7.590 18.156 1.00 95.25 166 GLN A CA 1
ATOM 1314 C C . GLN A 1 166 ? -2.055 7.645 19.313 1.00 95.25 166 GLN A C 1
ATOM 1316 O O . GLN A 1 166 ? -2.389 6.604 19.886 1.00 95.25 166 GLN A O 1
ATOM 1321 N N . GLU A 1 167 ? -2.585 8.828 19.620 1.00 96.50 167 GLU A N 1
ATOM 1322 C CA . GLU A 1 167 ? -3.566 9.004 20.683 1.00 96.50 167 GLU A CA 1
ATOM 1323 C C . GLU A 1 167 ? -4.877 8.289 20.353 1.00 96.50 167 GLU A C 1
ATOM 1325 O O . GLU A 1 167 ? -5.382 7.528 21.178 1.00 96.50 167 GLU A O 1
ATOM 1330 N N . GLN A 1 168 ? -5.391 8.418 19.127 1.00 96.12 168 GLN A N 1
ATOM 1331 C CA . GLN A 1 168 ? -6.583 7.675 18.702 1.00 96.12 168 GLN A CA 1
ATOM 1332 C C . GLN A 1 168 ? -6.337 6.161 18.723 1.00 96.12 168 GLN A C 1
ATOM 1334 O O . GLN A 1 168 ? -7.196 5.394 19.154 1.00 96.12 168 GLN A O 1
ATOM 1339 N N . THR A 1 169 ? -5.138 5.704 18.358 1.00 95.38 169 THR A N 1
ATOM 1340 C CA . THR A 1 169 ? -4.755 4.288 18.480 1.00 95.38 169 THR A CA 1
ATOM 1341 C C . THR A 1 169 ? -4.749 3.825 19.939 1.00 95.38 169 THR A C 1
ATOM 1343 O O . THR A 1 169 ? -5.225 2.726 20.243 1.00 95.38 169 THR A O 1
ATOM 1346 N N . ARG A 1 170 ? -4.256 4.652 20.866 1.00 95.56 170 ARG A N 1
ATOM 1347 C CA . ARG A 1 170 ? -4.256 4.363 22.306 1.00 95.56 170 ARG A CA 1
ATOM 1348 C C . ARG A 1 170 ? -5.674 4.330 22.874 1.00 95.56 170 ARG A C 1
ATOM 1350 O O . ARG A 1 170 ? -6.011 3.404 23.611 1.00 95.56 170 ARG A O 1
ATOM 1357 N N . LEU A 1 171 ? -6.511 5.299 22.506 1.00 95.19 171 LEU A N 1
ATOM 1358 C CA . LEU A 1 171 ? -7.909 5.385 22.928 1.00 95.19 171 LEU A CA 1
ATOM 1359 C C . LEU A 1 171 ? -8.736 4.215 22.392 1.00 95.19 171 LEU A C 1
ATOM 1361 O O . LEU A 1 171 ? -9.488 3.612 23.154 1.00 95.19 171 LEU A O 1
ATOM 1365 N N . ALA A 1 172 ? -8.555 3.838 21.126 1.00 94.75 172 ALA A N 1
ATOM 1366 C CA . ALA A 1 172 ? -9.209 2.678 20.524 1.00 94.75 172 ALA A CA 1
ATOM 1367 C C . ALA A 1 172 ? -8.855 1.380 21.275 1.00 94.75 172 ALA A C 1
ATOM 1369 O O . ALA A 1 172 ? -9.734 0.622 21.686 1.00 94.75 172 ALA A O 1
ATOM 1370 N N . ASN A 1 173 ? -7.563 1.169 21.551 1.00 94.44 173 ASN A N 1
ATOM 1371 C CA . ASN A 1 173 ? -7.075 -0.034 22.228 1.00 94.44 173 ASN A CA 1
ATOM 1372 C C . ASN A 1 173 ? -7.351 -0.074 23.742 1.00 94.44 173 ASN A C 1
ATOM 1374 O O . ASN A 1 173 ? -7.142 -1.121 24.351 1.00 94.44 173 ASN A O 1
ATOM 1378 N N . ARG A 1 174 ? -7.807 1.024 24.364 1.00 92.38 174 ARG A N 1
ATOM 1379 C CA . ARG A 1 174 ? -8.082 1.076 25.811 1.00 92.38 174 ARG A CA 1
ATOM 1380 C C . ARG A 1 174 ? -9.195 0.107 26.225 1.00 92.38 174 ARG A C 1
ATOM 1382 O O . ARG A 1 174 ? -9.044 -0.563 27.239 1.00 92.38 174 ARG A O 1
ATOM 1389 N N . TYR A 1 175 ? -10.281 0.044 25.451 1.00 91.69 175 TYR A N 1
ATOM 1390 C CA . TYR A 1 175 ? -11.425 -0.846 25.712 1.00 91.69 175 TYR A CA 1
ATOM 1391 C C . TYR A 1 175 ? -11.482 -2.055 24.783 1.00 91.69 175 TYR A C 1
ATOM 1393 O O . TYR A 1 175 ? -11.937 -3.120 25.193 1.00 91.69 175 TYR A O 1
ATOM 1401 N N . TYR A 1 176 ? -10.984 -1.911 23.554 1.00 92.88 176 TY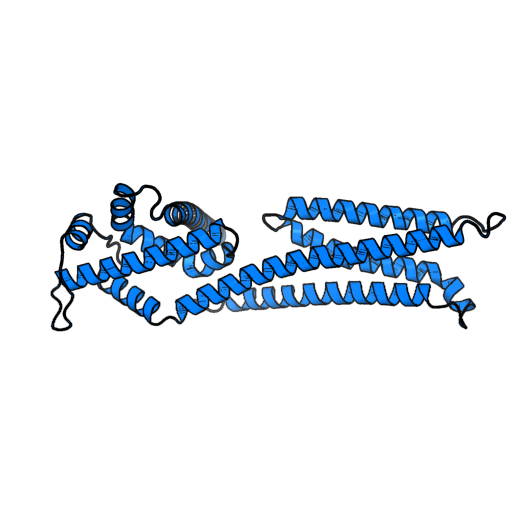R A N 1
ATOM 1402 C CA . TYR A 1 176 ? -10.995 -2.969 22.544 1.00 92.88 176 TYR A CA 1
ATOM 1403 C C . TYR A 1 176 ? -9.557 -3.299 22.112 1.00 92.88 176 TYR A C 1
ATOM 1405 O O . TYR A 1 176 ? -9.144 -2.974 20.993 1.00 92.88 176 TYR A O 1
ATOM 1413 N N . PRO A 1 177 ? -8.744 -3.897 23.007 1.00 91.12 177 PRO A N 1
ATOM 1414 C CA . PRO A 1 177 ? -7.327 -4.120 22.751 1.00 91.12 177 PRO A CA 1
ATOM 1415 C C . PRO A 1 177 ? -7.114 -5.156 21.648 1.00 91.12 177 PRO A C 1
ATOM 1417 O O . PRO A 1 177 ? -7.770 -6.193 21.611 1.00 91.12 177 PRO A O 1
ATOM 1420 N N . SER A 1 178 ? -6.102 -4.931 20.805 1.00 84.25 178 SER A N 1
ATOM 1421 C CA . SER A 1 178 ? -5.819 -5.792 19.646 1.00 84.25 178 SER A CA 1
ATOM 1422 C C . SER A 1 178 ? -5.518 -7.263 19.968 1.00 84.25 178 SER A C 1
ATOM 1424 O O . SER A 1 178 ? -5.660 -8.117 19.100 1.00 84.25 178 SER A O 1
ATOM 1426 N N . ARG A 1 179 ? -5.087 -7.569 21.199 1.00 80.25 179 ARG A N 1
ATOM 1427 C CA . ARG A 1 179 ? -4.789 -8.943 21.646 1.00 80.25 179 ARG A CA 1
ATOM 1428 C C . ARG A 1 179 ? -6.005 -9.691 22.181 1.00 80.25 179 ARG A C 1
ATOM 1430 O O . ARG A 1 179 ? -5.936 -10.905 22.326 1.00 80.25 179 ARG A O 1
ATOM 1437 N N . SER A 1 180 ? -7.076 -8.979 22.513 1.00 76.38 180 SER A N 1
ATOM 1438 C CA . SER A 1 180 ? -8.302 -9.610 22.974 1.00 76.38 180 SER A CA 1
ATOM 1439 C C . SER A 1 180 ? -9.201 -9.872 21.775 1.00 76.38 180 SER A C 1
ATOM 1441 O O . SER A 1 180 ? -9.328 -9.022 20.896 1.00 76.38 180 SER A O 1
ATOM 1443 N N . HIS A 1 181 ? -9.891 -11.010 21.760 1.00 78.19 181 HIS A N 1
ATOM 1444 C CA . HIS A 1 181 ? -10.947 -11.300 20.783 1.00 78.19 181 HIS A CA 1
ATOM 1445 C C . HIS A 1 181 ? -12.211 -10.441 21.005 1.00 78.19 181 HIS A C 1
ATOM 1447 O O . HIS A 1 181 ? -13.297 -10.802 20.563 1.00 78.19 181 HIS A O 1
ATOM 1453 N N . THR A 1 182 ? -12.089 -9.308 21.704 1.00 87.56 182 THR A N 1
ATOM 1454 C CA . THR A 1 182 ? -13.192 -8.392 21.977 1.00 87.56 182 THR A CA 1
ATOM 1455 C C . THR A 1 182 ? -13.492 -7.580 20.722 1.00 87.56 182 THR A C 1
ATOM 1457 O O . THR A 1 182 ? -12.722 -6.701 20.329 1.00 87.56 182 THR A O 1
ATOM 1460 N N . THR A 1 183 ? -14.621 -7.875 20.094 1.00 92.94 183 THR A N 1
ATOM 1461 C CA . THR A 1 183 ? -15.209 -7.072 19.019 1.00 92.94 183 THR A CA 1
ATOM 1462 C C . THR A 1 183 ? -16.169 -6.044 19.602 1.00 92.94 183 THR A C 1
ATOM 1464 O O . THR A 1 183 ? -16.772 -6.276 20.649 1.00 92.94 183 THR A O 1
ATOM 1467 N N . ILE A 1 184 ? -16.339 -4.918 18.916 1.00 94.62 184 ILE A N 1
ATOM 1468 C CA . ILE A 1 184 ? -17.323 -3.904 19.295 1.00 94.62 184 ILE A CA 1
ATOM 1469 C C . ILE A 1 184 ? -18.717 -4.483 19.035 1.00 94.62 184 ILE A C 1
ATOM 1471 O O . ILE A 1 184 ? -19.016 -4.903 17.914 1.00 94.62 184 ILE A O 1
ATOM 1475 N N . SER A 1 185 ? -19.543 -4.549 20.078 1.00 95.69 185 SER A N 1
ATOM 1476 C CA . SER A 1 185 ? -20.901 -5.091 19.993 1.00 95.69 185 SER A CA 1
ATOM 1477 C C . SER A 1 185 ? -21.844 -4.131 19.256 1.00 95.69 185 SER A C 1
ATOM 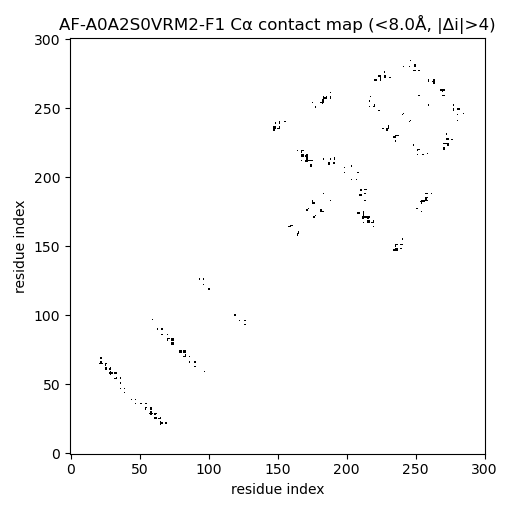1479 O O . SER A 1 185 ? -21.538 -2.948 19.084 1.00 95.69 185 SER A O 1
ATOM 1481 N N . LYS A 1 186 ? -23.004 -4.620 18.803 1.00 95.12 186 LYS A N 1
ATOM 1482 C CA . LYS A 1 186 ? -24.006 -3.758 18.151 1.00 95.12 186 LYS A CA 1
ATOM 1483 C C . LYS A 1 186 ? -24.614 -2.778 19.153 1.00 95.12 186 LYS A C 1
ATOM 1485 O O . LYS A 1 186 ? -24.801 -1.611 18.819 1.00 95.12 186 LYS A O 1
ATOM 1490 N N . GLU A 1 187 ? -24.837 -3.234 20.383 1.00 94.00 187 GLU A N 1
ATOM 1491 C CA . GLU A 1 187 ? -25.385 -2.443 21.484 1.00 94.00 187 GLU A CA 1
ATOM 1492 C C . GLU A 1 187 ? -24.468 -1.259 21.835 1.00 94.00 187 GLU A C 1
ATOM 1494 O O . GLU A 1 187 ? -24.934 -0.137 22.053 1.00 94.00 187 GLU A O 1
ATOM 1499 N N . ASP A 1 188 ? -23.149 -1.477 21.831 1.00 93.69 188 ASP A N 1
ATOM 1500 C CA . ASP A 1 188 ? -22.168 -0.416 22.077 1.00 93.69 188 ASP A CA 1
ATOM 1501 C C . ASP A 1 188 ? -22.190 0.651 20.960 1.00 93.69 188 ASP A C 1
ATOM 1503 O O . ASP A 1 188 ? -22.085 1.850 21.239 1.00 93.69 188 ASP A O 1
ATOM 1507 N N . VAL A 1 189 ? -22.372 0.245 19.695 1.00 93.94 189 VAL A N 1
ATOM 1508 C CA . VAL A 1 189 ? -22.488 1.168 18.546 1.00 93.94 189 VAL A CA 1
ATOM 1509 C C . VAL A 1 189 ? -23.783 1.981 18.611 1.00 93.94 189 VAL A C 1
ATOM 1511 O O . VAL A 1 189 ? -23.776 3.187 18.351 1.00 93.94 189 VAL A O 1
ATOM 1514 N N . GLU A 1 190 ? -24.897 1.356 18.984 1.00 93.00 190 GLU A N 1
ATOM 1515 C CA . GLU A 1 190 ? -26.174 2.049 19.181 1.00 93.00 190 GLU A CA 1
ATOM 1516 C C . GLU A 1 190 ? -26.101 3.049 20.339 1.00 93.00 190 GLU A C 1
ATOM 1518 O O . GLU A 1 190 ? -26.576 4.182 20.215 1.00 93.00 190 GLU A O 1
ATOM 1523 N N . THR A 1 191 ? -25.429 2.676 21.431 1.00 91.12 191 THR A N 1
ATOM 1524 C CA . THR A 1 191 ? -25.160 3.567 22.570 1.00 91.12 191 THR A CA 1
ATOM 1525 C C . THR A 1 191 ? -24.324 4.773 22.138 1.00 91.12 191 THR A C 1
ATOM 1527 O O . THR A 1 191 ? -24.664 5.906 22.465 1.00 91.12 191 THR A O 1
ATOM 1530 N N . TYR A 1 192 ? -23.275 4.562 21.337 1.00 91.44 192 TYR A N 1
ATOM 1531 C CA . TYR A 1 192 ? -22.461 5.647 20.780 1.00 91.44 192 TYR A CA 1
ATOM 1532 C C . TYR A 1 192 ? -23.290 6.649 19.962 1.00 91.44 192 TYR A C 1
ATOM 1534 O O . TYR A 1 192 ? -23.155 7.857 20.148 1.00 91.44 192 TYR A O 1
ATOM 1542 N N . HIS A 1 193 ? -24.181 6.167 19.092 1.00 87.88 193 HIS A N 1
ATOM 1543 C CA . HIS A 1 193 ? -25.001 7.035 18.240 1.00 87.88 193 HIS A CA 1
ATOM 1544 C C . HIS A 1 193 ? -26.190 7.691 18.949 1.00 87.88 193 HIS A C 1
ATOM 1546 O O . HIS A 1 193 ? -26.667 8.724 18.481 1.00 87.88 193 HIS A O 1
ATOM 1552 N N . SER A 1 194 ? -26.683 7.100 20.037 1.00 87.25 194 SER A N 1
ATOM 1553 C CA . SER A 1 194 ? -27.762 7.667 20.857 1.00 87.25 194 SER A CA 1
ATOM 1554 C C . SER A 1 194 ? -27.249 8.630 21.931 1.00 87.25 194 SER A C 1
ATOM 1556 O O . SER A 1 194 ? -28.011 9.467 22.417 1.00 87.25 194 SER A O 1
ATOM 1558 N N . SER A 1 195 ? -25.961 8.565 22.286 1.00 81.06 195 SER A N 1
ATOM 1559 C CA . SER A 1 195 ? -25.369 9.488 23.249 1.00 81.06 195 SER A CA 1
ATOM 1560 C C . SER A 1 195 ? -25.133 10.863 22.607 1.00 81.06 195 SER A C 1
ATOM 1562 O O . SER A 1 195 ? -24.327 11.008 21.692 1.00 81.06 195 SER A O 1
ATOM 1564 N N . ASN A 1 196 ? -25.791 11.899 23.130 1.00 64.81 196 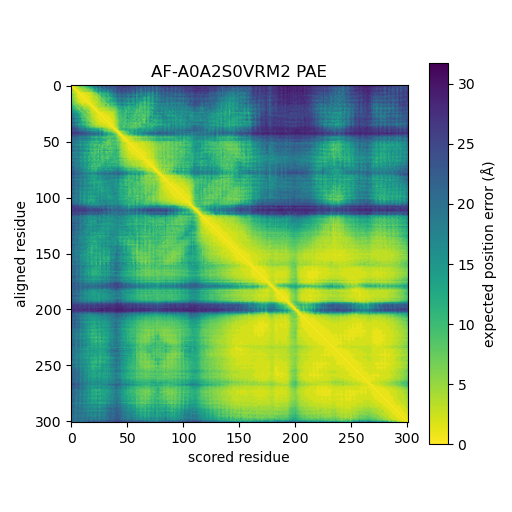ASN A N 1
ATOM 1565 C CA . ASN A 1 196 ? -25.492 13.309 22.829 1.00 64.81 196 ASN A CA 1
ATOM 1566 C C . ASN A 1 196 ? -24.401 13.885 23.756 1.00 64.81 196 ASN A C 1
ATOM 1568 O O . ASN A 1 196 ? -24.284 15.099 23.920 1.00 64.81 196 ASN A O 1
ATOM 1572 N N . THR A 1 197 ? -23.641 13.034 24.447 1.00 58.94 197 THR A N 1
ATOM 1573 C CA . THR A 1 197 ? -22.791 13.477 25.553 1.00 58.94 197 THR A CA 1
ATOM 1574 C C . THR A 1 197 ? -21.560 14.227 25.062 1.00 58.94 197 THR A C 1
ATOM 1576 O O . THR A 1 197 ? -20.639 13.637 24.499 1.00 58.94 197 THR A O 1
ATOM 1579 N N . VAL A 1 198 ? -21.521 15.527 25.360 1.00 59.75 198 VAL A N 1
ATOM 1580 C CA . VAL A 1 198 ? -20.296 16.331 25.369 1.00 59.75 198 VAL A CA 1
ATOM 1581 C C . VAL A 1 198 ? -19.363 15.721 26.419 1.00 59.75 198 VAL A C 1
ATOM 1583 O O . VAL A 1 198 ? -19.681 15.703 27.609 1.00 59.75 198 VAL A O 1
ATOM 1586 N N . LEU A 1 199 ? -18.240 15.153 25.978 1.00 63.41 199 LEU A N 1
ATOM 1587 C CA . LEU A 1 199 ? -17.213 14.598 26.861 1.00 63.41 199 LEU A CA 1
ATOM 1588 C C . LEU A 1 199 ? -16.573 15.754 27.645 1.00 63.41 199 LEU A C 1
ATOM 1590 O O . LEU A 1 199 ? -15.851 16.564 27.071 1.00 63.41 199 LEU A O 1
ATOM 1594 N N . SER A 1 200 ? -16.866 15.848 28.943 1.00 56.06 200 SER A N 1
ATOM 1595 C CA . SER A 1 200 ? -16.213 16.793 29.857 1.00 56.06 200 SER A CA 1
ATOM 1596 C C . SER A 1 200 ? -15.030 16.111 30.557 1.00 56.06 200 SER A C 1
ATOM 1598 O O . SER A 1 200 ? -15.062 14.905 30.794 1.00 56.06 200 SER A O 1
ATOM 1600 N N . ASN A 1 201 ? -13.970 16.865 30.863 1.00 58.09 201 ASN A N 1
ATOM 1601 C CA . ASN A 1 201 ? -12.639 16.341 31.221 1.00 58.09 201 ASN A CA 1
ATOM 1602 C C . ASN A 1 201 ? -12.486 15.785 32.656 1.00 58.09 201 ASN A C 1
ATOM 1604 O O . ASN A 1 201 ? -11.375 15.433 33.050 1.00 58.09 201 ASN A O 1
ATOM 1608 N N . THR A 1 202 ? -13.556 15.685 33.443 1.00 53.69 202 THR A N 1
ATOM 1609 C CA . THR A 1 202 ? -13.519 15.181 34.827 1.00 53.69 202 THR A CA 1
ATOM 1610 C C . THR A 1 202 ? -14.182 13.804 34.932 1.00 53.69 202 THR A C 1
ATOM 1612 O O . THR A 1 202 ? -15.323 13.640 34.517 1.00 53.69 202 THR A O 1
ATOM 1615 N N . ASP A 1 203 ? -13.426 12.822 35.443 1.00 70.56 203 ASP A N 1
ATOM 1616 C CA . ASP A 1 203 ? -13.783 11.412 35.695 1.00 70.56 203 ASP A CA 1
ATOM 1617 C C . ASP A 1 203 ? -14.816 10.783 34.745 1.00 70.56 203 ASP A C 1
ATOM 1619 O O . ASP A 1 203 ? -16.006 10.667 35.036 1.00 70.56 203 ASP A O 1
ATOM 1623 N N . LEU A 1 204 ? -14.325 10.296 33.601 1.00 77.00 204 LEU A N 1
ATOM 1624 C CA . LEU A 1 204 ? -15.150 9.576 32.633 1.00 77.00 204 LEU A CA 1
ATOM 1625 C C . LEU A 1 204 ? -15.695 8.268 33.232 1.00 77.00 204 LEU A C 1
ATOM 1627 O O . LEU A 1 204 ? -14.935 7.385 33.650 1.00 77.00 204 LEU A O 1
ATOM 1631 N N . THR A 1 205 ? -17.016 8.115 33.177 1.00 85.50 205 THR A N 1
ATOM 1632 C CA . THR A 1 205 ? -17.721 6.850 33.427 1.00 85.50 205 THR A CA 1
ATOM 1633 C C . THR A 1 205 ? -17.261 5.757 32.453 1.00 85.50 205 THR A C 1
ATOM 1635 O O . THR A 1 205 ? -16.738 6.048 31.373 1.00 85.50 205 THR A O 1
ATOM 1638 N N . ASP A 1 206 ? -17.468 4.482 32.802 1.00 88.00 206 ASP A N 1
ATOM 1639 C CA . ASP A 1 206 ? -17.110 3.351 31.928 1.00 88.00 206 ASP A CA 1
ATOM 1640 C C . ASP A 1 206 ? -17.753 3.473 30.534 1.00 88.00 206 ASP A C 1
ATOM 1642 O O . ASP A 1 206 ? -17.078 3.354 29.510 1.00 88.00 206 ASP A O 1
ATOM 1646 N N . THR A 1 207 ? -19.034 3.853 30.494 1.00 87.25 207 THR A N 1
ATOM 1647 C CA . THR A 1 207 ? -19.784 4.116 29.260 1.00 87.25 207 THR A CA 1
ATOM 1648 C C . THR A 1 207 ? -19.147 5.223 28.419 1.00 87.25 207 THR A C 1
ATOM 1650 O O . THR A 1 207 ? -18.968 5.055 27.215 1.00 87.25 207 THR A O 1
ATOM 1653 N N . GLN A 1 208 ? -18.743 6.342 29.029 1.00 88.50 208 GLN A N 1
ATOM 1654 C CA . GLN A 1 208 ? -18.086 7.437 28.303 1.00 88.50 208 GLN A CA 1
ATOM 1655 C C . GLN A 1 208 ? -16.733 7.020 27.727 1.00 88.50 208 GLN A C 1
ATOM 1657 O O . GLN A 1 208 ? -16.387 7.420 26.615 1.00 88.50 208 GLN A O 1
ATOM 1662 N N . LYS A 1 209 ? -15.970 6.191 28.444 1.00 89.75 209 LYS A N 1
ATOM 1663 C CA . LYS A 1 209 ? -14.699 5.685 27.927 1.00 89.75 209 LYS A CA 1
ATOM 1664 C C . LYS A 1 209 ? -14.906 4.710 26.758 1.00 89.75 209 LYS A C 1
ATOM 1666 O O . LYS A 1 209 ? -14.162 4.792 25.784 1.00 89.75 209 LYS A O 1
ATOM 1671 N N . LYS A 1 210 ? -15.943 3.860 26.792 1.00 91.88 210 LYS A N 1
ATOM 1672 C CA . LYS A 1 210 ? -16.338 3.022 25.640 1.00 91.88 210 LYS A CA 1
ATOM 1673 C C . LYS A 1 210 ? -16.715 3.864 24.423 1.00 91.88 210 LYS A C 1
ATOM 1675 O O . LYS A 1 210 ? -16.209 3.613 23.331 1.00 91.88 210 LYS A O 1
ATOM 1680 N N . ILE A 1 211 ? -17.547 4.890 24.616 1.00 92.06 211 ILE A N 1
ATOM 1681 C CA . ILE A 1 211 ? -17.936 5.858 23.575 1.00 92.06 211 ILE A CA 1
ATOM 1682 C C . ILE A 1 211 ? -16.688 6.521 22.978 1.00 92.06 211 ILE A C 1
ATOM 1684 O O . ILE A 1 211 ? -16.556 6.606 21.757 1.00 92.06 211 ILE A O 1
ATOM 1688 N N . GLN A 1 212 ? -15.733 6.930 23.819 1.00 92.75 212 GLN A N 1
ATOM 1689 C CA . GLN A 1 212 ? -14.462 7.500 23.373 1.00 92.75 212 GLN A CA 1
ATOM 1690 C C . GLN A 1 212 ? -13.649 6.505 22.528 1.00 92.75 212 GLN A C 1
ATOM 1692 O O . GLN A 1 212 ? -13.146 6.881 21.470 1.00 92.75 212 GLN A O 1
ATOM 1697 N N . SER A 1 213 ? -13.557 5.236 22.934 1.00 94.44 213 SER A N 1
ATOM 1698 C CA . SER A 1 213 ? -12.875 4.197 22.151 1.00 94.44 213 SER A CA 1
ATOM 1699 C C . SER A 1 213 ? -13.555 3.919 20.804 1.00 94.44 213 SER A C 1
ATOM 1701 O O . SER A 1 213 ? -12.863 3.730 19.806 1.00 94.44 21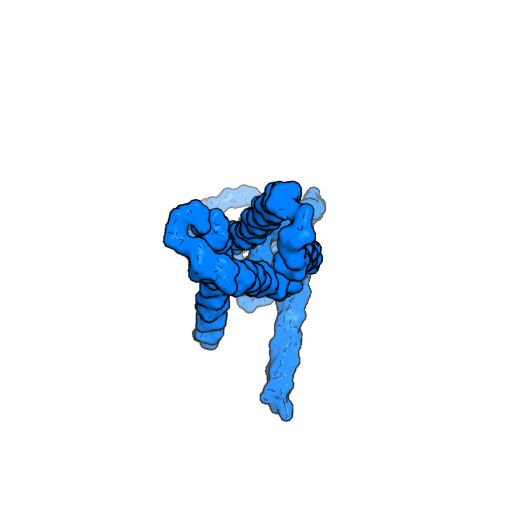3 SER A O 1
ATOM 1703 N N . ILE A 1 214 ? -14.891 3.934 20.738 1.00 95.44 214 ILE A N 1
ATOM 1704 C CA . ILE A 1 214 ? -15.660 3.763 19.488 1.00 95.44 214 ILE A CA 1
ATOM 1705 C C . ILE A 1 214 ? -15.457 4.961 18.553 1.00 95.44 214 ILE A C 1
ATOM 1707 O O . ILE A 1 214 ? -15.251 4.787 17.348 1.00 95.44 214 ILE A O 1
ATOM 1711 N N . SER A 1 215 ? -15.444 6.175 19.109 1.00 95.19 215 SER A N 1
ATOM 1712 C CA . SER A 1 215 ? -15.110 7.398 18.373 1.00 95.19 215 SER A CA 1
ATOM 1713 C C . SER A 1 215 ? -13.704 7.314 17.770 1.00 95.19 215 SER A C 1
ATOM 1715 O O . SER A 1 215 ? -13.513 7.558 16.578 1.00 95.19 215 SER A O 1
ATOM 1717 N N . ALA A 1 216 ? -12.730 6.857 18.562 1.00 96.25 216 ALA A N 1
ATOM 1718 C CA . ALA A 1 216 ? -11.358 6.660 18.113 1.00 96.25 216 ALA A CA 1
ATOM 1719 C C . ALA A 1 216 ? -11.244 5.587 17.017 1.00 96.25 216 ALA A C 1
ATOM 1721 O O . ALA A 1 216 ? -10.556 5.784 16.017 1.00 96.25 216 ALA A O 1
ATOM 1722 N N . HIS A 1 217 ? -11.976 4.476 17.138 1.00 96.75 217 HIS A N 1
ATOM 1723 C CA . HIS A 1 217 ? -12.073 3.484 16.066 1.00 96.75 217 HIS A CA 1
ATOM 1724 C C . HIS A 1 217 ? -12.661 4.075 14.781 1.00 96.75 217 HIS A C 1
ATOM 1726 O O . HIS A 1 217 ? -12.142 3.804 13.703 1.00 96.75 217 HIS A O 1
ATOM 1732 N N . SER A 1 218 ? -13.695 4.911 14.884 1.00 96.44 218 SER A N 1
ATOM 1733 C CA . SER A 1 218 ? -14.302 5.579 13.725 1.00 96.44 218 SER A CA 1
ATOM 1734 C C . SER A 1 218 ? -13.305 6.507 13.023 1.00 96.44 218 SER A C 1
ATOM 1736 O O . SER A 1 218 ? -13.228 6.514 11.795 1.00 96.44 218 SER A O 1
ATOM 1738 N N . TYR A 1 219 ? -12.482 7.229 13.791 1.00 96.94 219 TYR A N 1
ATOM 1739 C CA . TYR A 1 219 ? -11.379 8.029 13.254 1.00 96.94 219 TYR A CA 1
ATOM 1740 C C . TYR A 1 219 ? -10.368 7.166 12.483 1.00 96.94 219 TYR A C 1
ATOM 1742 O O . TYR A 1 219 ? -10.043 7.467 11.333 1.00 96.94 219 TYR A O 1
ATOM 1750 N N . LEU A 1 220 ? -9.907 6.063 13.083 1.00 97.19 220 LEU A N 1
ATOM 1751 C CA . LEU A 1 220 ? -8.946 5.156 12.447 1.00 97.19 220 LEU A CA 1
ATOM 1752 C C . LEU A 1 220 ? -9.520 4.510 11.177 1.00 97.19 220 LEU A C 1
ATOM 1754 O O . LEU A 1 220 ? -8.828 4.428 10.167 1.00 97.19 220 LEU A O 1
ATOM 1758 N N . LEU A 1 221 ? -10.790 4.095 11.192 1.00 97.94 221 LEU A N 1
ATOM 1759 C CA . LEU A 1 221 ? -11.466 3.541 10.015 1.00 97.94 221 LEU A CA 1
ATOM 1760 C C . LEU A 1 221 ? -11.559 4.559 8.872 1.00 97.94 221 LEU A C 1
ATOM 1762 O O . LEU A 1 221 ? -11.312 4.201 7.723 1.00 97.94 221 LEU A O 1
ATOM 1766 N N . ASN A 1 222 ? -11.864 5.826 9.171 1.00 97.69 222 ASN A N 1
ATOM 1767 C CA . ASN A 1 222 ? -11.867 6.894 8.165 1.00 97.69 222 ASN A CA 1
ATOM 1768 C C . ASN A 1 222 ? -10.478 7.086 7.548 1.00 97.69 222 ASN A C 1
ATOM 1770 O O . ASN A 1 222 ? -10.351 7.249 6.334 1.00 97.69 222 ASN A O 1
ATOM 1774 N N . TYR A 1 223 ? -9.433 7.017 8.375 1.00 96.94 223 TYR A N 1
ATOM 1775 C CA . TYR A 1 223 ? -8.057 7.074 7.899 1.00 96.94 223 TYR A CA 1
ATOM 1776 C C . TYR A 1 223 ? -7.721 5.885 6.981 1.00 96.94 223 TYR A C 1
ATOM 1778 O O . TYR A 1 223 ? -7.167 6.067 5.895 1.00 96.94 223 TYR A O 1
ATOM 1786 N N . TYR A 1 224 ? -8.111 4.665 7.362 1.00 97.94 224 TYR A N 1
ATOM 1787 C CA . TYR A 1 224 ? -7.886 3.473 6.542 1.00 97.94 224 TYR A CA 1
ATOM 1788 C C . TYR A 1 224 ? -8.714 3.457 5.248 1.00 97.94 224 TYR A C 1
ATOM 1790 O O . TYR A 1 224 ? -8.225 2.963 4.236 1.00 97.94 224 TYR A O 1
ATOM 1798 N N . GLU A 1 225 ? -9.912 4.046 5.223 1.00 98.06 225 GLU A N 1
ATOM 1799 C CA . GLU A 1 225 ? -10.681 4.254 3.984 1.00 98.06 225 GLU A CA 1
ATOM 1800 C C . GLU A 1 225 ? -9.950 5.176 3.007 1.00 98.06 225 GLU A C 1
ATOM 1802 O O . GLU A 1 225 ? -9.886 4.887 1.811 1.00 98.06 225 GLU A O 1
ATOM 1807 N N . PHE A 1 226 ? -9.349 6.259 3.507 1.00 97.25 226 PHE A N 1
ATOM 1808 C CA . PHE A 1 226 ? -8.533 7.147 2.681 1.00 97.25 226 PHE A CA 1
ATOM 1809 C C . PHE A 1 226 ? -7.304 6.421 2.115 1.00 97.25 226 PHE A C 1
ATOM 1811 O O . PHE A 1 226 ? -7.013 6.532 0.921 1.00 97.25 226 PHE A O 1
ATOM 1818 N N . LEU A 1 227 ? -6.625 5.611 2.934 1.00 97.12 227 LEU A N 1
ATOM 1819 C CA . LEU A 1 227 ? -5.526 4.759 2.470 1.00 97.12 227 LEU A CA 1
ATOM 1820 C C . LEU A 1 227 ? -5.985 3.756 1.407 1.00 97.12 227 LEU A C 1
ATOM 1822 O O . LEU A 1 227 ? -5.328 3.612 0.375 1.00 97.12 227 LEU A O 1
ATOM 1826 N N . ALA A 1 228 ? -7.127 3.103 1.618 1.00 98.06 228 ALA A N 1
ATOM 1827 C CA . ALA A 1 228 ? -7.691 2.157 0.665 1.00 98.06 228 ALA A CA 1
ATOM 1828 C C . ALA A 1 228 ? -8.012 2.822 -0.679 1.00 98.06 228 ALA A C 1
ATOM 1830 O O . ALA A 1 228 ? -7.711 2.267 -1.738 1.00 98.06 228 ALA A O 1
ATOM 1831 N N . TYR A 1 229 ? -8.537 4.048 -0.659 1.00 97.75 229 TYR A N 1
ATOM 1832 C CA . TYR A 1 229 ? -8.723 4.843 -1.869 1.00 97.75 229 TYR A CA 1
ATOM 1833 C C . TYR A 1 229 ? -7.388 5.208 -2.549 1.00 97.75 229 TYR A C 1
ATOM 1835 O O . TYR A 1 229 ? -7.264 5.117 -3.775 1.00 97.75 229 TYR A O 1
ATOM 1843 N N . GLY A 1 230 ? -6.357 5.570 -1.780 1.00 96.50 230 GLY A N 1
ATOM 1844 C CA . GLY A 1 230 ? -5.010 5.844 -2.299 1.00 96.50 230 GLY A CA 1
ATOM 1845 C C . GLY A 1 230 ? -4.359 4.627 -2.971 1.00 96.50 230 GLY A C 1
ATOM 1846 O O . GLY A 1 230 ? -3.703 4.755 -4.008 1.00 96.50 230 GLY A O 1
ATOM 1847 N N . ILE A 1 231 ? -4.602 3.431 -2.432 1.00 96.88 231 ILE A N 1
ATOM 1848 C CA . ILE A 1 231 ? -4.197 2.157 -3.039 1.00 96.88 231 ILE A CA 1
ATOM 1849 C C . ILE A 1 231 ? -4.980 1.909 -4.331 1.00 96.88 231 ILE A C 1
ATOM 1851 O O . ILE A 1 231 ? -4.386 1.670 -5.381 1.00 96.88 231 ILE A O 1
ATOM 1855 N N . LYS A 1 232 ? -6.311 2.029 -4.283 1.00 95.50 232 LYS A N 1
ATOM 1856 C CA . LYS A 1 232 ? -7.197 1.770 -5.428 1.00 95.50 232 LYS A CA 1
ATOM 1857 C C . LYS A 1 232 ? -6.937 2.703 -6.609 1.00 95.50 232 LYS A C 1
ATOM 1859 O O . LYS A 1 232 ? -6.980 2.277 -7.759 1.00 95.50 232 LYS A O 1
ATOM 1864 N N . SER A 1 233 ? -6.624 3.968 -6.336 1.00 95.31 233 SER A N 1
ATOM 1865 C CA . SER A 1 233 ? -6.214 4.944 -7.356 1.00 95.31 233 SER A CA 1
ATOM 1866 C C . SER A 1 233 ? -4.801 4.689 -7.907 1.00 95.31 233 SER A C 1
ATOM 1868 O O . SER A 1 233 ? -4.381 5.323 -8.876 1.00 95.31 233 SER A O 1
ATOM 1870 N N . GLY A 1 234 ? -4.054 3.748 -7.319 1.00 91.50 234 GLY A N 1
ATOM 1871 C CA . GLY A 1 234 ? -2.693 3.400 -7.708 1.00 91.50 234 GLY A CA 1
ATOM 1872 C C . GLY A 1 234 ? -1.668 4.478 -7.364 1.00 91.50 234 GLY A C 1
ATOM 1873 O O . GLY A 1 234 ? -0.579 4.467 -7.945 1.00 91.50 234 GLY A O 1
ATOM 1874 N N . VAL A 1 235 ? -2.013 5.414 -6.479 1.00 93.50 235 VAL A N 1
ATOM 1875 C CA . VAL A 1 235 ? -1.117 6.463 -5.973 1.00 93.50 235 VAL A CA 1
ATOM 1876 C C . VAL A 1 235 ? -0.194 5.898 -4.893 1.00 93.50 235 VAL A C 1
ATOM 1878 O O . VAL A 1 235 ? 0.975 6.280 -4.828 1.00 93.50 235 VAL A O 1
ATOM 1881 N N . LEU A 1 236 ? -0.696 4.946 -4.103 1.00 95.56 236 LEU A N 1
ATOM 1882 C CA . LEU A 1 236 ? 0.055 4.251 -3.064 1.00 95.56 236 LEU A CA 1
ATOM 1883 C C . LEU A 1 236 ? 0.536 2.866 -3.520 1.00 95.56 236 LEU A C 1
ATOM 1885 O O . LEU A 1 236 ? -0.049 2.224 -4.393 1.00 95.56 236 LEU A O 1
ATOM 1889 N N . ASP A 1 237 ? 1.630 2.423 -2.913 1.00 94.38 237 ASP A N 1
ATOM 1890 C CA . ASP A 1 237 ? 2.256 1.121 -3.092 1.00 94.38 237 ASP A CA 1
ATOM 1891 C C . ASP A 1 237 ? 1.607 0.121 -2.125 1.00 94.38 237 ASP A C 1
ATOM 1893 O O . ASP A 1 237 ? 1.928 0.076 -0.935 1.00 94.38 237 ASP A O 1
ATOM 1897 N N . GLU A 1 238 ? 0.643 -0.649 -2.636 1.00 95.94 238 GLU A N 1
ATOM 1898 C CA . GLU A 1 238 ? -0.116 -1.630 -1.852 1.00 95.94 238 GLU A CA 1
ATOM 1899 C C . GLU A 1 238 ? 0.784 -2.674 -1.192 1.00 95.94 238 GLU A C 1
ATOM 1901 O O . GLU A 1 238 ? 0.528 -3.065 -0.057 1.00 95.94 238 GLU A O 1
ATOM 1906 N N . GLU A 1 239 ? 1.847 -3.100 -1.878 1.00 93.12 239 GLU A N 1
ATOM 1907 C CA . GLU A 1 239 ? 2.747 -4.139 -1.382 1.00 93.12 239 GLU A CA 1
ATOM 1908 C C . GLU A 1 239 ? 3.459 -3.677 -0.115 1.00 93.12 239 GLU A C 1
ATOM 1910 O O . GLU A 1 239 ? 3.441 -4.358 0.911 1.00 93.12 239 GLU A O 1
ATOM 1915 N N . LEU A 1 240 ? 4.036 -2.477 -0.177 1.00 93.38 240 LEU A N 1
ATOM 1916 C CA . LEU A 1 240 ? 4.719 -1.867 0.953 1.00 93.38 240 LEU A CA 1
ATOM 1917 C C . LEU A 1 240 ? 3.766 -1.660 2.141 1.00 93.38 240 LEU A C 1
ATOM 1919 O O . LEU A 1 240 ? 4.122 -1.941 3.289 1.00 93.38 240 LEU A O 1
ATOM 1923 N N . LEU A 1 241 ? 2.551 -1.174 1.871 1.00 96.31 241 LEU A N 1
ATOM 1924 C CA . LEU A 1 241 ? 1.551 -0.929 2.909 1.00 96.31 241 LEU A CA 1
ATOM 1925 C C . LEU A 1 241 ? 1.078 -2.234 3.553 1.00 96.31 241 LEU A C 1
ATOM 1927 O O . LEU A 1 241 ? 1.017 -2.311 4.779 1.00 96.31 241 LEU A O 1
ATOM 1931 N N . PHE A 1 242 ? 0.812 -3.274 2.763 1.00 96.50 242 PHE A N 1
ATOM 1932 C CA . PHE A 1 242 ? 0.404 -4.577 3.282 1.00 96.50 242 PHE A CA 1
ATOM 1933 C C . PHE A 1 242 ? 1.468 -5.169 4.214 1.00 96.50 242 PHE A C 1
ATOM 1935 O O . PHE A 1 242 ? 1.146 -5.576 5.331 1.00 96.50 242 PHE A O 1
ATOM 1942 N N . GLN A 1 243 ? 2.739 -5.146 3.804 1.00 94.00 243 GLN A N 1
ATOM 1943 C CA . GLN A 1 243 ? 3.844 -5.663 4.617 1.00 94.00 243 GLN A CA 1
ATOM 1944 C C . GLN A 1 243 ? 4.032 -4.890 5.930 1.00 94.00 243 GLN A C 1
ATOM 1946 O O . GLN A 1 243 ? 4.417 -5.475 6.939 1.00 94.00 243 GLN A O 1
ATOM 1951 N N . THR A 1 244 ? 3.745 -3.585 5.935 1.00 95.25 244 THR A N 1
ATOM 1952 C CA . THR A 1 244 ? 3.999 -2.727 7.103 1.00 95.25 244 THR A CA 1
ATOM 1953 C C . THR A 1 244 ? 2.816 -2.670 8.068 1.00 95.25 244 THR A C 1
ATOM 1955 O O . THR A 1 244 ? 3.000 -2.740 9.283 1.00 95.25 244 THR A O 1
ATOM 1958 N N . ILE A 1 245 ? 1.597 -2.509 7.546 1.00 96.12 245 ILE A N 1
ATOM 1959 C CA . ILE A 1 245 ? 0.390 -2.240 8.344 1.00 96.12 245 ILE A CA 1
ATOM 1960 C C . ILE A 1 245 ? -0.774 -3.185 8.049 1.00 96.12 245 ILE A C 1
ATOM 1962 O O . ILE A 1 245 ? -1.817 -3.054 8.685 1.00 96.12 245 ILE A O 1
ATOM 1966 N N . GLY A 1 246 ? -0.623 -4.157 7.145 1.00 96.06 246 GLY A N 1
ATOM 1967 C CA . GLY A 1 246 ? -1.714 -5.044 6.730 1.00 96.06 246 GLY A CA 1
ATOM 1968 C C . GLY A 1 246 ? -2.415 -5.728 7.902 1.00 96.06 246 GLY A C 1
ATOM 1969 O O . GLY A 1 246 ? -3.630 -5.623 8.052 1.00 96.06 246 GLY A O 1
ATOM 1970 N N . ALA A 1 247 ? -1.645 -6.338 8.807 1.00 94.62 247 ALA A N 1
ATOM 1971 C CA . ALA A 1 247 ? -2.190 -6.988 10.001 1.00 94.62 247 ALA A CA 1
ATOM 1972 C C . ALA A 1 247 ? -2.922 -6.012 10.942 1.00 94.62 247 ALA A C 1
ATOM 1974 O O . ALA A 1 247 ? -3.935 -6.373 11.544 1.00 94.62 247 ALA A O 1
ATOM 1975 N N . VAL A 1 248 ? -2.427 -4.775 11.055 1.00 94.69 248 VAL A N 1
ATOM 1976 C CA . VAL A 1 248 ? -3.015 -3.730 11.904 1.00 94.69 248 VAL A CA 1
ATOM 1977 C C . VAL A 1 248 ? -4.361 -3.288 11.333 1.00 94.69 248 VAL A C 1
ATOM 1979 O O . VAL A 1 248 ? -5.352 -3.283 12.063 1.00 94.69 248 VAL A O 1
ATOM 1982 N N . VAL A 1 249 ? -4.420 -2.992 10.031 1.00 96.75 249 VAL A N 1
ATOM 1983 C CA . VAL A 1 249 ? -5.652 -2.581 9.338 1.00 96.75 249 VAL A CA 1
ATOM 1984 C C . VAL A 1 249 ? -6.720 -3.668 9.435 1.00 96.75 249 VAL A C 1
ATOM 1986 O O . VAL A 1 249 ? -7.831 -3.377 9.878 1.00 96.75 249 VAL A O 1
ATOM 1989 N N . ILE A 1 250 ? -6.372 -4.922 9.114 1.00 96.69 250 ILE A N 1
ATOM 1990 C CA . ILE A 1 250 ? -7.296 -6.063 9.218 1.00 96.69 250 ILE A CA 1
ATOM 1991 C C . ILE A 1 250 ? -7.821 -6.192 10.656 1.00 96.69 250 ILE A C 1
ATOM 1993 O O . ILE A 1 250 ? -9.024 -6.315 10.871 1.00 96.69 250 ILE A O 1
ATOM 1997 N N . GLY A 1 251 ? -6.939 -6.114 11.658 1.00 94.94 251 GLY A N 1
ATOM 1998 C CA . GLY A 1 251 ? -7.338 -6.224 13.061 1.00 94.94 251 GLY A CA 1
ATOM 1999 C C . GLY A 1 251 ? -8.280 -5.103 13.510 1.00 94.94 251 GLY A C 1
ATOM 2000 O O . GLY A 1 251 ? -9.269 -5.367 14.195 1.00 94.94 251 GLY A O 1
ATOM 2001 N N . HIS A 1 252 ? -8.007 -3.855 13.118 1.00 95.56 252 HIS A N 1
ATOM 2002 C CA . HIS A 1 252 ? -8.895 -2.731 13.426 1.00 95.56 252 HIS A CA 1
ATOM 2003 C C . HIS A 1 252 ? -10.250 -2.855 12.731 1.00 95.56 252 HIS A C 1
ATOM 2005 O O . HIS A 1 252 ? -11.263 -2.589 13.378 1.00 95.56 252 HIS A O 1
ATOM 2011 N N . TYR A 1 253 ? -10.278 -3.279 11.464 1.00 97.12 253 TYR A N 1
ATOM 2012 C CA . TYR A 1 253 ? -11.521 -3.509 10.732 1.00 97.12 253 TYR A CA 1
ATOM 2013 C C . TYR A 1 253 ?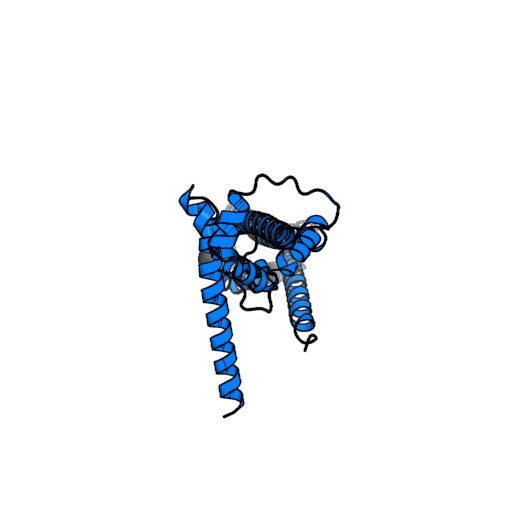 -12.367 -4.597 11.398 1.00 97.12 253 TYR A C 1
ATOM 2015 O O . TYR A 1 253 ? -13.521 -4.349 11.726 1.00 97.12 253 TYR A O 1
ATOM 2023 N N . GLN A 1 254 ? -11.780 -5.761 11.689 1.00 95.44 254 GLN A N 1
ATOM 2024 C CA . GLN A 1 254 ? -12.493 -6.895 12.288 1.00 95.44 254 GLN A CA 1
ATOM 2025 C C . GLN A 1 254 ? -13.081 -6.558 13.661 1.00 95.44 254 GLN A C 1
ATOM 2027 O O . GLN A 1 254 ? -14.216 -6.921 13.956 1.00 95.44 254 GLN A O 1
ATOM 2032 N N . ARG A 1 255 ? -12.355 -5.802 14.496 1.00 95.69 255 ARG A N 1
ATOM 2033 C CA . ARG A 1 255 ? -12.896 -5.339 15.786 1.00 95.69 255 ARG A CA 1
ATOM 2034 C C . ARG A 1 255 ? -14.041 -4.345 15.621 1.00 95.69 255 ARG A C 1
ATOM 2036 O O . ARG A 1 255 ? -14.958 -4.348 16.436 1.00 95.69 255 ARG A O 1
ATOM 2043 N N . ALA A 1 256 ? -13.983 -3.505 14.593 1.00 96.88 256 ALA A N 1
ATOM 2044 C CA . ALA A 1 256 ? -14.931 -2.425 14.353 1.00 96.88 256 ALA A CA 1
ATOM 2045 C C . ALA A 1 256 ? -15.947 -2.728 13.235 1.00 96.88 256 ALA A C 1
ATOM 2047 O O . ALA A 1 256 ? -16.589 -1.812 12.718 1.00 96.88 256 ALA A O 1
ATOM 2048 N N . GLU A 1 257 ? -16.140 -4.000 12.884 1.00 97.00 257 GLU A N 1
ATOM 2049 C CA . GLU A 1 257 ? -17.028 -4.430 11.799 1.00 97.00 257 GLU A CA 1
ATOM 2050 C C . GLU A 1 257 ? -18.467 -3.928 11.999 1.00 97.00 257 GLU A C 1
ATOM 2052 O O . GLU A 1 257 ? -19.135 -3.527 11.042 1.00 97.00 257 GLU A O 1
ATOM 2057 N N . GLN A 1 258 ? -18.939 -3.875 13.249 1.00 97.50 258 GLN A N 1
ATOM 2058 C CA . GLN A 1 258 ? -20.274 -3.364 13.568 1.00 97.50 258 GLN A CA 1
ATOM 2059 C C . GLN A 1 258 ? -20.397 -1.849 13.337 1.00 97.50 258 GLN A C 1
ATOM 2061 O O . GLN A 1 258 ? -21.444 -1.399 12.874 1.00 97.50 258 GLN A O 1
ATOM 2066 N N . ILE A 1 259 ? -19.326 -1.068 13.550 1.00 96.75 259 ILE A N 1
ATOM 2067 C CA . ILE A 1 259 ? -19.292 0.367 13.205 1.00 96.75 259 ILE A CA 1
ATOM 2068 C C . ILE A 1 259 ? -19.440 0.530 11.689 1.00 96.75 259 ILE A C 1
ATOM 2070 O O . ILE A 1 259 ? -20.270 1.308 11.213 1.00 96.75 259 ILE A O 1
ATOM 2074 N N . VAL A 1 260 ? -18.661 -0.239 10.921 1.00 97.44 260 VAL A N 1
ATOM 2075 C CA . VAL A 1 260 ? -18.693 -0.211 9.452 1.00 97.44 260 VAL A CA 1
ATOM 2076 C C . VAL A 1 260 ? -20.072 -0.615 8.932 1.00 97.44 260 VAL A C 1
ATOM 2078 O O . VAL A 1 260 ? -20.640 0.075 8.085 1.00 97.44 260 VAL A O 1
ATOM 2081 N N . SER A 1 261 ? -20.637 -1.697 9.468 1.00 97.06 261 SER A N 1
ATOM 2082 C CA . SER A 1 261 ? -21.960 -2.206 9.094 1.00 97.06 261 SER A CA 1
ATOM 2083 C C . SER A 1 261 ? -23.057 -1.179 9.374 1.00 97.06 261 SER A C 1
ATOM 2085 O O . SER A 1 261 ? -23.867 -0.882 8.495 1.00 97.06 261 SER A O 1
ATOM 2087 N N . TYR A 1 262 ? -23.041 -0.565 10.561 1.00 96.25 262 TYR A N 1
ATOM 2088 C CA . TYR A 1 262 ? -23.987 0.487 10.925 1.00 96.25 262 TYR A CA 1
ATOM 2089 C C . TYR A 1 262 ? -23.883 1.704 9.987 1.00 96.25 262 TYR A C 1
ATOM 2091 O O . TYR A 1 262 ? -24.897 2.198 9.486 1.00 96.25 262 TYR A O 1
ATOM 2099 N N . ALA A 1 263 ? -22.667 2.163 9.673 1.00 95.69 263 ALA A N 1
ATOM 2100 C CA . ALA A 1 263 ? -22.452 3.278 8.749 1.00 95.69 263 ALA A CA 1
ATOM 2101 C C . ALA A 1 263 ? -22.907 2.953 7.311 1.00 95.69 263 ALA A C 1
ATOM 2103 O O . ALA A 1 263 ? -23.491 3.801 6.627 1.00 95.69 263 ALA A O 1
ATOM 2104 N N . ARG A 1 264 ? -22.695 1.711 6.859 1.00 95.81 264 ARG A N 1
ATOM 2105 C CA . ARG A 1 264 ? -23.096 1.232 5.526 1.00 95.81 264 ARG A CA 1
ATOM 2106 C C . ARG A 1 264 ? -24.598 1.059 5.361 1.00 95.81 264 ARG A C 1
ATOM 2108 O O . ARG A 1 264 ? -25.104 1.255 4.256 1.00 95.81 264 ARG A O 1
ATOM 2115 N N . ASN A 1 265 ? -25.314 0.763 6.445 1.00 95.69 265 ASN A N 1
ATOM 2116 C CA . ASN A 1 265 ? -26.777 0.746 6.439 1.00 95.69 265 ASN A CA 1
ATOM 2117 C C . ASN A 1 265 ? -27.357 2.126 6.097 1.00 95.69 265 ASN A C 1
ATOM 2119 O O . ASN A 1 265 ? -28.379 2.205 5.421 1.00 95.69 265 ASN A O 1
ATOM 2123 N N . LYS A 1 266 ? -26.680 3.213 6.498 1.00 94.12 266 LYS A N 1
ATOM 2124 C CA . LYS A 1 266 ? -27.055 4.585 6.116 1.00 94.12 266 LYS A CA 1
ATOM 2125 C C . LYS A 1 266 ? -26.621 4.925 4.690 1.00 94.12 266 LYS A C 1
ATOM 2127 O O . LYS A 1 266 ? -27.368 5.554 3.948 1.00 94.12 266 LYS A O 1
ATOM 2132 N N . SER A 1 267 ? -25.415 4.516 4.296 1.00 95.69 267 SER A N 1
ATOM 2133 C CA . SER A 1 267 ? -24.896 4.723 2.942 1.00 95.69 267 SER A CA 1
ATOM 2134 C C . SER A 1 267 ? -23.991 3.575 2.515 1.00 95.69 267 SER A C 1
ATOM 2136 O O . SER A 1 267 ? -22.877 3.421 3.011 1.00 95.69 267 SER A O 1
ATOM 2138 N N . LYS A 1 268 ? -24.427 2.813 1.505 1.00 94.44 268 LYS A N 1
ATOM 2139 C CA . LYS A 1 268 ? -23.691 1.646 0.984 1.00 94.44 268 LYS A CA 1
ATOM 2140 C C . LYS A 1 268 ? -22.276 1.969 0.480 1.00 94.44 268 LYS A C 1
ATOM 2142 O O . LYS A 1 268 ? -21.460 1.060 0.347 1.00 94.44 268 LYS A O 1
ATOM 2147 N N . LYS A 1 269 ? -21.989 3.239 0.165 1.00 95.56 269 LYS A N 1
ATOM 2148 C CA . LYS A 1 269 ? -20.673 3.689 -0.320 1.00 95.56 269 LYS A CA 1
ATOM 2149 C C . LYS A 1 269 ? -19.671 3.944 0.807 1.00 95.56 269 LYS A C 1
ATOM 2151 O O . LYS A 1 269 ? -18.469 3.942 0.541 1.00 95.56 269 LYS A O 1
ATOM 2156 N N . THR A 1 270 ? -2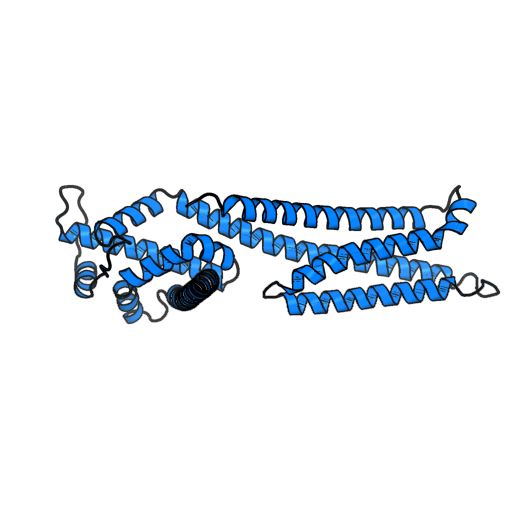0.138 4.149 2.037 1.00 96.69 270 THR A N 1
ATOM 2157 C CA . THR A 1 270 ? -19.265 4.395 3.186 1.00 96.69 270 THR A CA 1
ATOM 2158 C C . THR A 1 270 ? -18.376 3.176 3.435 1.00 96.69 270 THR A C 1
ATOM 2160 O O . THR A 1 270 ? -18.845 2.036 3.376 1.00 96.69 270 THR A O 1
ATOM 2163 N N . PHE A 1 271 ? -17.083 3.413 3.662 1.00 98.00 271 PHE A N 1
ATOM 2164 C CA . PHE A 1 271 ? -16.070 2.369 3.863 1.00 98.00 271 PHE A CA 1
ATOM 2165 C C . PHE A 1 271 ? -15.964 1.339 2.724 1.00 98.00 271 PHE A C 1
ATOM 2167 O O . PHE A 1 271 ? -15.520 0.214 2.939 1.00 98.00 271 PHE A O 1
ATOM 2174 N N . SER A 1 272 ? -16.440 1.662 1.515 1.00 97.62 272 SER A N 1
ATOM 2175 C CA . SER A 1 272 ? -16.476 0.683 0.421 1.00 97.62 272 SER A CA 1
ATOM 2176 C C . SER A 1 272 ? -15.088 0.264 -0.043 1.00 97.62 272 SER A C 1
ATOM 2178 O O . SER A 1 272 ? -14.900 -0.912 -0.344 1.00 97.62 272 SER A O 1
ATOM 2180 N N . ASN A 1 273 ? -14.119 1.183 -0.057 1.00 98.19 273 ASN A N 1
ATOM 2181 C CA . ASN A 1 273 ? -12.760 0.848 -0.464 1.00 98.19 273 ASN A CA 1
ATOM 2182 C C . ASN A 1 273 ? -12.047 0.041 0.624 1.00 98.19 273 ASN A C 1
ATOM 2184 O O . ASN A 1 273 ? -11.309 -0.882 0.301 1.00 98.19 273 ASN A O 1
ATOM 2188 N N . LEU A 1 274 ? -12.297 0.347 1.898 1.00 98.31 274 LEU A N 1
ATOM 2189 C CA . LEU A 1 274 ? -11.742 -0.373 3.038 1.00 98.31 274 LEU A CA 1
ATOM 2190 C C . LEU A 1 274 ? -12.259 -1.809 3.122 1.00 98.31 274 LEU A C 1
ATOM 2192 O O . LEU A 1 274 ? -11.459 -2.705 3.356 1.00 98.31 274 LEU A O 1
ATOM 2196 N N . VAL A 1 275 ? -13.559 -2.040 2.903 1.00 98.12 275 VAL A N 1
ATOM 2197 C CA . VAL A 1 275 ? -14.134 -3.400 2.872 1.00 98.12 275 VAL A CA 1
ATOM 2198 C C . VAL A 1 275 ? -13.477 -4.225 1.763 1.00 98.12 275 VAL A C 1
ATOM 2200 O O . VAL A 1 275 ? -13.009 -5.330 2.008 1.00 98.12 275 VAL A O 1
ATOM 2203 N N . GLU A 1 276 ? -13.386 -3.655 0.556 1.00 97.81 276 GLU A N 1
ATOM 2204 C CA . GLU A 1 276 ? -12.744 -4.300 -0.597 1.00 97.81 276 GLU A CA 1
ATOM 2205 C C . GLU A 1 276 ? -11.252 -4.584 -0.335 1.00 97.81 276 GLU A C 1
ATOM 2207 O O . GLU A 1 276 ? -10.717 -5.604 -0.767 1.00 97.81 276 GLU A O 1
ATOM 2212 N N . LEU A 1 277 ? -10.566 -3.680 0.372 1.00 98.06 277 LEU A N 1
ATOM 2213 C CA . LEU A 1 277 ? -9.164 -3.846 0.744 1.00 98.06 277 LEU A CA 1
ATOM 2214 C C . LEU A 1 277 ? -8.978 -4.930 1.813 1.00 98.06 277 LEU A C 1
ATOM 2216 O O . LEU A 1 277 ? -8.062 -5.740 1.686 1.00 98.06 277 LEU A O 1
ATOM 2220 N N . GLU A 1 278 ? -9.816 -4.947 2.854 1.00 97.62 278 GLU A N 1
ATOM 2221 C CA . GLU A 1 278 ? -9.716 -5.923 3.944 1.00 97.62 278 GLU A CA 1
ATOM 2222 C C . GLU A 1 278 ? -9.912 -7.344 3.437 1.00 97.62 278 GLU A C 1
ATOM 2224 O O . GLU A 1 278 ? -9.099 -8.200 3.777 1.00 97.62 278 GLU A O 1
ATOM 2229 N N . GLU A 1 279 ? -10.899 -7.571 2.569 1.00 97.38 279 GLU A N 1
ATOM 2230 C CA . GLU A 1 279 ? -11.164 -8.882 1.976 1.00 97.38 279 GLU A CA 1
ATOM 2231 C C . GLU A 1 279 ? -9.920 -9.408 1.241 1.00 97.38 279 GLU A C 1
ATOM 2233 O O . GLU A 1 279 ? -9.402 -10.479 1.570 1.00 97.38 279 GLU A O 1
ATOM 2238 N N . ARG A 1 280 ? -9.342 -8.595 0.342 1.00 96.94 280 ARG A N 1
ATOM 2239 C CA . ARG A 1 280 ? -8.108 -8.951 -0.382 1.00 96.94 280 ARG A CA 1
ATOM 2240 C C . ARG A 1 280 ? -6.925 -9.202 0.549 1.00 96.94 280 ARG A C 1
ATOM 2242 O O . ARG A 1 280 ? -6.149 -10.137 0.348 1.00 96.94 280 ARG A O 1
ATOM 2249 N N . TRP A 1 281 ? -6.730 -8.335 1.540 1.00 97.75 281 TRP A N 1
ATOM 2250 C CA . TRP A 1 281 ? -5.592 -8.429 2.454 1.00 97.75 281 TRP A CA 1
ATOM 2251 C C . TRP A 1 281 ? -5.722 -9.616 3.410 1.00 97.75 281 TRP A C 1
ATOM 2253 O O . TRP A 1 281 ? -4.716 -10.247 3.738 1.00 97.75 281 TRP A O 1
ATOM 2263 N N . LYS A 1 282 ? -6.942 -9.960 3.822 1.00 96.38 282 LYS A N 1
ATOM 2264 C CA . LYS A 1 282 ? -7.237 -11.138 4.636 1.00 96.38 282 LYS A CA 1
ATOM 2265 C C . LYS A 1 282 ? -6.949 -12.422 3.868 1.00 96.38 282 LYS A C 1
ATOM 2267 O O . LYS A 1 282 ? -6.190 -13.246 4.370 1.00 96.38 282 LYS A O 1
ATOM 2272 N N . GLU A 1 283 ? -7.460 -12.552 2.643 1.00 95.69 283 GLU A N 1
ATOM 2273 C CA . GLU A 1 283 ? -7.173 -13.703 1.774 1.00 95.69 283 GLU A CA 1
ATOM 2274 C C . GLU A 1 283 ? -5.669 -13.901 1.580 1.00 95.69 283 GLU A C 1
ATOM 2276 O O . GLU A 1 283 ? -5.143 -15.006 1.735 1.00 95.69 283 GLU A O 1
ATOM 2281 N N . ARG A 1 284 ? -4.958 -12.805 1.293 1.00 94.25 284 ARG A N 1
ATOM 2282 C CA . ARG A 1 284 ? -3.508 -12.821 1.120 1.00 94.25 284 ARG A CA 1
ATOM 2283 C C . ARG A 1 284 ? -2.779 -13.269 2.386 1.00 94.25 284 ARG A C 1
ATOM 2285 O O . ARG A 1 284 ? -1.915 -14.138 2.314 1.00 94.25 284 ARG A O 1
ATOM 2292 N N . ARG A 1 285 ? -3.120 -12.694 3.542 1.00 94.00 285 ARG A N 1
ATOM 2293 C CA . ARG A 1 285 ? -2.512 -13.052 4.831 1.00 94.00 285 ARG A CA 1
ATOM 2294 C C . ARG A 1 285 ? -2.732 -14.529 5.145 1.00 94.00 285 ARG A C 1
ATOM 2296 O O . ARG A 1 285 ? -1.794 -15.215 5.543 1.00 94.00 285 ARG A O 1
ATOM 2303 N N . ASP A 1 286 ? -3.953 -15.014 4.958 1.00 93.00 286 ASP A N 1
ATOM 2304 C CA . ASP A 1 286 ? -4.310 -16.397 5.255 1.00 93.00 286 ASP A CA 1
ATOM 2305 C C . ASP A 1 286 ? -3.562 -17.359 4.307 1.00 93.00 286 ASP A C 1
ATOM 2307 O O . ASP A 1 286 ? -3.042 -18.388 4.747 1.00 93.00 286 ASP A O 1
ATOM 2311 N N . PHE A 1 287 ? -3.388 -16.986 3.032 1.00 93.38 287 PHE A N 1
ATOM 2312 C CA . PHE A 1 287 ? -2.519 -17.704 2.096 1.00 93.38 287 PHE A CA 1
ATOM 2313 C C . PHE A 1 287 ? -1.054 -17.738 2.562 1.00 93.38 287 PHE A C 1
ATOM 2315 O O . PHE A 1 287 ? -0.446 -18.812 2.580 1.00 93.38 287 PHE A O 1
ATOM 2322 N N . ASP A 1 288 ? -0.490 -16.599 2.970 1.00 89.44 288 ASP A N 1
ATOM 2323 C CA . ASP A 1 288 ? 0.897 -16.507 3.439 1.00 89.44 288 ASP A CA 1
ATOM 2324 C C . ASP A 1 288 ? 1.125 -17.373 4.692 1.00 89.44 288 ASP A C 1
ATOM 2326 O O . ASP A 1 288 ? 2.111 -18.114 4.7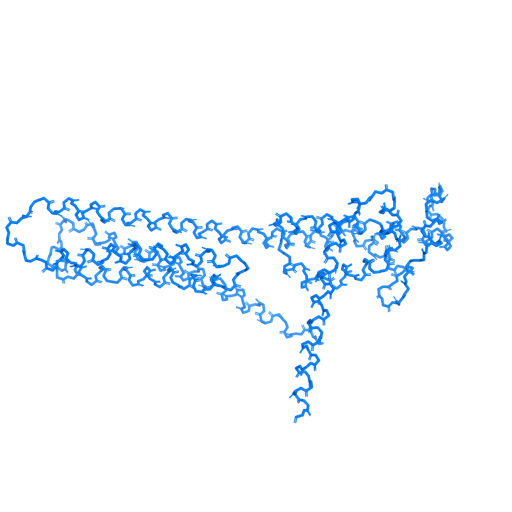64 1.00 89.44 288 ASP A O 1
ATOM 2330 N N . CYS A 1 289 ? 0.176 -17.379 5.636 1.00 89.88 289 CYS A N 1
ATOM 2331 C CA . CYS A 1 289 ? 0.196 -18.262 6.804 1.00 89.88 289 CYS A CA 1
ATOM 2332 C C . CYS A 1 289 ? 0.216 -19.749 6.407 1.00 89.88 289 CYS A C 1
ATOM 2334 O O . CYS A 1 289 ? 1.064 -20.504 6.885 1.00 89.88 289 CYS A O 1
ATOM 2336 N N . LEU A 1 290 ? -0.642 -20.170 5.471 1.00 93.56 290 LEU A N 1
ATOM 2337 C CA . LEU A 1 290 ? -0.675 -21.558 4.990 1.00 93.56 290 LEU A CA 1
ATOM 2338 C C . LEU A 1 290 ? 0.641 -21.982 4.320 1.00 93.56 290 LEU A C 1
ATOM 2340 O O . LEU A 1 290 ? 1.071 -23.133 4.450 1.00 93.56 290 LEU A O 1
ATOM 2344 N N . GLN A 1 291 ? 1.293 -21.077 3.587 1.00 91.88 291 GLN A N 1
ATOM 2345 C CA . GLN A 1 291 ? 2.590 -21.354 2.966 1.00 91.88 291 GLN A CA 1
ATOM 2346 C C . GLN A 1 291 ? 3.701 -21.511 4.008 1.00 91.88 291 GLN A C 1
ATOM 2348 O O . GLN A 1 291 ? 4.566 -22.381 3.861 1.00 91.88 291 GLN A O 1
ATOM 2353 N N . LEU A 1 292 ? 3.681 -20.698 5.066 1.00 90.44 292 LEU A N 1
ATOM 2354 C CA . LEU A 1 292 ? 4.626 -20.814 6.174 1.00 90.44 292 LEU A CA 1
ATOM 2355 C C . LEU A 1 292 ? 4.464 -22.150 6.905 1.00 90.44 292 LEU A C 1
ATOM 2357 O O . LEU A 1 292 ? 5.464 -22.836 7.128 1.00 90.44 292 LEU A O 1
ATOM 2361 N N . ASP A 1 293 ? 3.230 -22.576 7.171 1.00 93.06 293 ASP A N 1
ATOM 2362 C CA . ASP A 1 293 ? 2.948 -23.859 7.820 1.00 93.06 293 ASP A CA 1
ATOM 2363 C C . ASP A 1 293 ? 3.443 -25.050 6.991 1.00 93.06 293 ASP A C 1
ATOM 2365 O O . ASP A 1 293 ? 4.073 -25.970 7.520 1.00 93.06 293 ASP A O 1
ATOM 2369 N N . LYS A 1 294 ? 3.226 -25.029 5.668 1.00 93.62 294 LYS A N 1
ATOM 2370 C CA . LYS A 1 294 ? 3.752 -26.058 4.752 1.00 93.62 294 LYS A CA 1
ATOM 2371 C C . LYS A 1 294 ? 5.279 -26.109 4.772 1.00 93.62 294 LYS A C 1
ATOM 2373 O O . LYS A 1 294 ? 5.857 -27.189 4.883 1.00 93.62 294 LYS A O 1
ATOM 2378 N N . LYS A 1 295 ? 5.942 -24.948 4.714 1.00 91.81 295 LYS A N 1
ATOM 2379 C CA . LYS A 1 295 ? 7.410 -24.862 4.788 1.00 91.81 295 LYS A CA 1
ATOM 2380 C C . LYS A 1 295 ? 7.947 -25.386 6.120 1.00 91.81 295 LYS A C 1
ATOM 2382 O O . LYS A 1 295 ? 8.991 -26.029 6.129 1.00 91.81 295 LYS A O 1
ATOM 2387 N N . GLN A 1 296 ? 7.259 -25.128 7.232 1.00 92.94 296 GLN A N 1
ATOM 2388 C CA . GLN A 1 296 ? 7.661 -25.638 8.543 1.00 92.94 296 GLN A CA 1
ATOM 2389 C C . GLN A 1 296 ? 7.476 -27.155 8.661 1.00 92.94 296 GLN A C 1
ATOM 2391 O O . GLN A 1 296 ? 8.357 -27.819 9.201 1.00 92.94 296 GLN A O 1
ATOM 2396 N N . LYS A 1 297 ? 6.385 -27.716 8.121 1.00 93.38 297 LYS A N 1
ATOM 2397 C CA . LYS A 1 297 ? 6.162 -29.172 8.091 1.00 93.38 297 LYS A CA 1
ATOM 2398 C C . LYS A 1 297 ? 7.232 -29.899 7.272 1.00 93.38 297 LYS A C 1
ATOM 2400 O O . LYS A 1 297 ? 7.799 -30.863 7.769 1.00 93.38 297 LYS A O 1
ATOM 2405 N N . ASN A 1 298 ? 7.593 -29.376 6.098 1.00 93.06 298 ASN A N 1
ATOM 2406 C CA . ASN A 1 298 ? 8.650 -29.953 5.253 1.00 93.06 298 ASN A CA 1
ATOM 2407 C C . ASN A 1 298 ? 10.055 -29.895 5.875 1.00 93.06 298 ASN A C 1
ATOM 2409 O O . ASN A 1 298 ? 10.937 -30.610 5.428 1.00 93.06 298 ASN A O 1
ATOM 2413 N N . LYS A 1 299 ? 10.295 -29.024 6.863 1.00 90.50 299 LYS A N 1
ATOM 2414 C CA . LYS A 1 299 ? 11.573 -28.979 7.594 1.00 90.50 299 LYS A CA 1
ATOM 2415 C C . LYS A 1 299 ? 11.644 -29.978 8.752 1.00 90.50 299 LYS A C 1
ATOM 2417 O O . LYS A 1 299 ? 12.718 -30.148 9.317 1.00 90.50 299 LYS A O 1
ATOM 2422 N N . ARG A 1 300 ? 10.507 -30.543 9.172 1.00 87.69 300 ARG A N 1
ATOM 2423 C CA . ARG A 1 300 ? 10.405 -31.438 10.337 1.00 87.69 300 ARG A CA 1
ATOM 2424 C C . ARG A 1 300 ? 10.310 -32.920 9.965 1.00 87.69 300 ARG A C 1
ATOM 2426 O O . ARG A 1 300 ? 10.498 -33.740 10.856 1.00 87.69 300 ARG A O 1
ATOM 2433 N N . GLY A 1 301 ? 9.967 -33.239 8.717 1.00 82.25 301 GLY A N 1
ATOM 2434 C CA . GLY A 1 301 ? 9.960 -34.600 8.170 1.00 82.25 301 GLY A CA 1
ATOM 2435 C C . GLY A 1 301 ? 11.170 -34.826 7.285 1.00 82.25 301 GLY A C 1
ATOM 2436 O O . GLY A 1 301 ? 11.656 -35.973 7.279 1.00 82.25 301 GLY A O 1
#

Secondary structure (DSSP, 8-state):
--SSHHHHHHHHHHHHHHHHHHHHHHHHHHHHHHHHHHH--SS-HHHHHHHHHHHHHHHHHHHHHHHHHHHHHHTTSTTHHHHHHHHHHHHHHHHHHHHHHHHHHTS--SS-TTHHHHHHHHHHHHHHHHHHHHHHHHHHHHHHHHHHHHHHHHHHHHHHH-HHHHHHHHHHHHHS-TTS--PPPHHHHHHHHH------SS---HHHHHHHHHHHHHHHHHHHHHHHHHHHTT-S-HHHHHHHHHHHHHHHHHHTHHHHHHHHHH-TTTTHHHHHHHHHHHHHHHHHHHHHHHHHHHTT-

Nearest PDB structures (foldseek):
  7wn1-assembly1_A  TM=3.589E-01  e=4.133E+00  Plasmodium falciparum

pLDDT: mean 78.87, std 16.1, range [40.31, 98.31]